Protein AF-A0A432I232-F1 (afdb_monomer)

Radius of gyration: 48.34 Å; Cα contacts (8 Å, |Δi|>4): 32; chains: 1; bounding box: 71×70×145 Å

Structure (mmCIF, N/CA/C/O backbone):
data_AF-A0A432I232-F1
#
_entry.id   AF-A0A432I232-F1
#
loop_
_atom_site.group_PDB
_atom_site.id
_atom_site.type_symbol
_atom_site.label_atom_id
_atom_site.label_alt_id
_atom_site.label_comp_id
_atom_site.label_asym_id
_atom_site.label_entity_id
_atom_site.label_seq_id
_atom_site.pdbx_PDB_ins_code
_atom_site.Cartn_x
_atom_site.Cartn_y
_atom_site.Cartn_z
_atom_site.occupancy
_atom_site.B_iso_or_equiv
_atom_site.auth_seq_id
_atom_site.auth_comp_id
_atom_site.auth_asym_id
_atom_site.auth_atom_id
_atom_site.pdbx_PDB_model_num
ATOM 1 N N . ASP A 1 1 ? -13.537 -4.652 81.606 1.00 48.97 1 ASP A N 1
ATOM 2 C CA . ASP A 1 1 ? -13.710 -5.537 80.442 1.00 48.97 1 ASP A CA 1
ATOM 3 C C . ASP A 1 1 ? -15.154 -5.970 80.334 1.00 48.97 1 ASP A C 1
ATOM 5 O O . ASP A 1 1 ? -15.723 -6.466 81.297 1.00 48.97 1 ASP A O 1
ATOM 9 N N . ASP A 1 2 ? -15.776 -5.620 79.215 1.00 57.69 2 ASP A N 1
ATOM 10 C CA . ASP A 1 2 ? -17.216 -5.730 78.993 1.00 57.69 2 ASP A CA 1
ATOM 11 C C . ASP A 1 2 ? -17.601 -7.178 78.644 1.00 57.69 2 ASP A C 1
ATOM 13 O O . ASP A 1 2 ? -17.216 -7.698 77.595 1.00 57.69 2 ASP A O 1
ATOM 17 N N . LEU A 1 3 ? -18.354 -7.834 79.532 1.00 56.47 3 LEU A N 1
ATOM 18 C CA . LEU A 1 3 ? -18.829 -9.218 79.386 1.00 56.47 3 LEU A CA 1
ATOM 19 C C . LEU A 1 3 ? -19.751 -9.402 78.164 1.00 56.47 3 LEU A C 1
ATOM 21 O O . LEU A 1 3 ? -19.853 -10.505 77.636 1.00 56.47 3 LEU A O 1
ATOM 25 N N . LEU A 1 4 ? -20.377 -8.327 77.666 1.00 58.94 4 LEU A N 1
ATOM 26 C CA . LEU A 1 4 ? -21.189 -8.331 76.436 1.00 58.94 4 LEU A CA 1
ATOM 27 C C . LEU A 1 4 ? -20.346 -8.393 75.157 1.00 58.94 4 LEU A C 1
ATOM 29 O O . LEU A 1 4 ? -20.870 -8.660 74.076 1.00 58.94 4 LEU A O 1
ATOM 33 N N . LYS A 1 5 ? -19.038 -8.163 75.284 1.00 61.94 5 LYS A N 1
ATOM 34 C CA . LYS A 1 5 ? -18.050 -8.280 74.211 1.00 61.94 5 LYS A CA 1
ATOM 35 C C . LYS A 1 5 ? -17.377 -9.654 74.190 1.00 61.94 5 LYS A C 1
ATOM 37 O O . LYS A 1 5 ? -16.526 -9.891 73.335 1.00 61.94 5 LYS A O 1
ATOM 42 N N . MET A 1 6 ? -17.733 -10.544 75.125 1.00 66.50 6 MET A N 1
ATOM 43 C CA . MET A 1 6 ? -17.239 -11.915 75.125 1.00 66.50 6 MET A CA 1
ATOM 44 C C . MET A 1 6 ? -17.835 -12.709 73.956 1.00 66.50 6 MET A C 1
ATOM 46 O O . MET A 1 6 ? -19.006 -12.516 73.615 1.00 66.50 6 MET A O 1
ATOM 50 N N . PRO A 1 7 ? -17.043 -13.603 73.344 1.00 68.44 7 PRO A N 1
ATOM 51 C CA . PRO A 1 7 ? -17.493 -14.446 72.248 1.00 68.44 7 PRO A CA 1
ATOM 52 C C . PRO A 1 7 ? -18.693 -15.294 72.679 1.00 68.44 7 PRO A C 1
ATOM 54 O O . PRO A 1 7 ? -18.574 -16.209 73.491 1.00 68.44 7 PRO A O 1
ATOM 57 N N . ASN A 1 8 ? -19.865 -14.966 72.138 1.00 78.44 8 ASN A N 1
ATOM 58 C CA . ASN A 1 8 ? -21.061 -15.790 72.236 1.00 78.44 8 ASN A CA 1
ATOM 59 C C . ASN A 1 8 ? -21.272 -16.498 70.891 1.00 78.44 8 ASN A C 1
ATOM 61 O O . ASN A 1 8 ? -21.277 -15.860 69.835 1.00 78.44 8 ASN A O 1
ATOM 65 N N . LEU A 1 9 ? -21.522 -17.808 70.929 1.00 84.38 9 LEU A N 1
ATOM 66 C CA . LEU A 1 9 ? -21.735 -18.641 69.739 1.00 84.38 9 LEU A CA 1
ATOM 67 C C . LEU A 1 9 ? -22.709 -18.031 68.698 1.00 84.38 9 LEU A C 1
ATOM 69 O O . LEU A 1 9 ? -22.367 -17.989 67.516 1.00 84.38 9 LEU A O 1
ATOM 73 N N . PRO A 1 10 ? -23.895 -17.493 69.066 1.00 87.69 10 PRO A N 1
ATOM 74 C CA . PRO A 1 10 ? -24.806 -16.905 68.078 1.00 87.69 10 PRO A CA 1
ATOM 75 C C . PRO A 1 10 ? -24.291 -15.598 67.457 1.00 87.69 10 PRO A C 1
ATOM 77 O O . PRO A 1 10 ? -24.615 -15.300 66.307 1.00 87.69 10 PRO A O 1
ATOM 80 N N . THR A 1 11 ? -23.509 -14.800 68.191 1.00 85.62 11 THR A N 1
ATOM 81 C CA . THR A 1 11 ? -22.883 -13.587 67.640 1.00 85.62 11 THR A CA 1
ATOM 82 C C . THR A 1 11 ? -21.744 -13.928 66.692 1.00 85.62 11 THR A C 1
ATOM 84 O O . THR A 1 11 ? -21.645 -13.309 65.635 1.00 85.62 11 THR A O 1
ATOM 87 N N . GLU A 1 12 ? -20.952 -14.952 67.008 1.00 88.69 12 GLU A N 1
ATOM 88 C CA . GLU A 1 12 ? -19.881 -15.430 66.134 1.00 88.69 12 GLU A CA 1
ATOM 89 C C . GLU A 1 12 ? -20.438 -15.999 64.828 1.00 88.69 12 GLU A C 1
ATOM 91 O O . GLU A 1 12 ? -19.974 -15.620 63.759 1.00 88.69 12 GLU A O 1
ATOM 96 N N . ILE A 1 13 ? -21.495 -16.821 64.876 1.00 90.00 13 ILE A N 1
ATOM 97 C CA . ILE A 1 13 ? -22.145 -17.356 63.664 1.00 90.00 13 ILE A CA 1
ATOM 98 C C . ILE A 1 13 ? -22.603 -16.222 62.734 1.00 90.00 13 ILE A C 1
ATOM 100 O O . ILE A 1 13 ? -22.376 -16.284 61.525 1.00 90.00 13 ILE A O 1
ATOM 104 N N . LYS A 1 14 ? -23.199 -15.156 63.285 1.00 91.31 14 LYS A N 1
ATOM 105 C CA . LYS A 1 14 ? -23.600 -13.975 62.503 1.00 91.31 14 LYS A CA 1
ATOM 106 C C . LYS A 1 14 ? -22.393 -13.261 61.895 1.00 91.31 14 LYS A C 1
ATOM 108 O O . LYS A 1 14 ? -22.409 -12.954 60.705 1.00 91.31 14 LYS A O 1
ATOM 113 N N . GLN A 1 15 ? -21.341 -13.036 62.678 1.00 90.62 15 GLN A N 1
ATOM 114 C CA . GLN A 1 15 ? -20.112 -12.398 62.197 1.00 90.62 15 GLN A CA 1
ATOM 115 C C . GLN A 1 15 ? -19.428 -13.222 61.099 1.00 90.62 15 GLN A C 1
ATOM 117 O O . GLN A 1 15 ? -19.016 -12.655 60.091 1.00 90.62 15 GLN A O 1
ATOM 122 N N . PHE A 1 16 ? -19.370 -14.549 61.241 1.00 92.62 16 PHE A N 1
ATOM 123 C CA . PHE A 1 16 ? -18.827 -15.439 60.218 1.00 92.62 16 PHE A CA 1
ATOM 124 C C . PHE A 1 16 ? -19.686 -15.454 58.955 1.00 92.62 16 PHE A C 1
ATOM 126 O O . PHE A 1 16 ? -19.135 -15.380 57.862 1.00 92.62 16 PHE A O 1
ATOM 133 N N . SER A 1 17 ? -21.019 -15.475 59.077 1.00 94.19 17 SER A N 1
ATOM 134 C CA . SER A 1 17 ? -21.904 -15.392 57.907 1.00 94.19 17 SER A CA 1
ATOM 135 C C . SER A 1 17 ? -21.680 -14.102 57.112 1.00 94.19 17 SER A C 1
ATOM 137 O O . SER A 1 17 ? -21.498 -14.154 55.898 1.00 94.19 17 SER A O 1
ATOM 139 N N . PHE A 1 18 ? -21.567 -12.968 57.811 1.00 94.94 18 PHE A N 1
ATOM 140 C CA . PHE A 1 18 ? -21.270 -11.677 57.202 1.00 94.94 18 PHE A CA 1
ATOM 141 C C . PHE A 1 18 ? -19.871 -11.642 56.578 1.00 94.94 18 PHE A C 1
ATOM 143 O O . PHE A 1 18 ? -19.690 -11.114 55.487 1.00 94.94 18 PHE A O 1
ATOM 150 N N . LEU A 1 19 ? -18.870 -12.237 57.232 1.00 96.44 19 LEU A N 1
ATOM 151 C CA . LEU A 1 19 ? -17.512 -12.312 56.699 1.00 96.44 19 LEU A CA 1
ATOM 152 C C . LEU A 1 19 ? -17.459 -13.135 55.406 1.00 96.44 19 LEU A C 1
ATOM 154 O O . LEU A 1 19 ? -16.815 -12.710 54.449 1.00 96.44 19 LEU A O 1
ATOM 158 N N . PHE A 1 20 ? -18.142 -14.282 55.352 1.00 96.38 20 PHE A N 1
ATOM 159 C CA . PHE A 1 20 ? -18.208 -15.094 54.136 1.00 96.38 20 PHE A CA 1
ATOM 160 C C . PHE A 1 20 ? -18.946 -14.374 53.009 1.00 96.38 20 PHE A C 1
ATOM 162 O O . PHE A 1 20 ? -18.492 -14.418 51.868 1.00 96.38 20 PHE A O 1
ATOM 169 N N . GLU A 1 21 ? -20.024 -13.655 53.316 1.00 96.44 21 GLU A N 1
ATOM 170 C CA . GLU A 1 21 ? -20.692 -12.782 52.348 1.00 96.44 21 GLU A CA 1
ATOM 171 C C . GLU A 1 21 ? -19.731 -11.713 51.812 1.00 96.44 21 GLU A C 1
ATOM 173 O O . GLU A 1 21 ? -19.591 -11.554 50.599 1.00 96.44 21 GLU A O 1
ATOM 178 N N . LEU A 1 22 ? -18.983 -11.049 52.697 1.00 97.00 22 LEU A N 1
ATOM 179 C CA . LEU A 1 22 ? -18.000 -10.040 52.312 1.00 97.00 22 LEU A CA 1
ATOM 180 C C . LEU A 1 22 ? -16.901 -10.619 51.411 1.00 97.00 22 LEU A C 1
ATOM 182 O O . LEU A 1 22 ? -16.484 -9.975 50.449 1.00 97.00 22 LEU A O 1
ATOM 186 N N . GLN A 1 23 ? -16.442 -11.839 51.703 1.00 96.62 23 GLN A N 1
ATOM 187 C CA . GLN A 1 23 ? -15.469 -12.545 50.871 1.00 96.62 23 GLN A CA 1
ATOM 188 C C . GLN A 1 23 ? -16.026 -12.820 49.470 1.00 96.62 23 GLN A C 1
ATOM 190 O O . GLN A 1 23 ? -15.324 -12.568 48.491 1.00 96.62 23 GLN A O 1
ATOM 195 N N . GLN A 1 24 ? -17.280 -13.272 49.357 1.00 95.94 24 GLN A N 1
ATOM 196 C CA . GLN A 1 24 ? -17.937 -13.486 48.060 1.00 95.94 24 GLN A CA 1
ATOM 197 C C . GLN A 1 24 ? -18.146 -12.171 47.295 1.00 95.94 24 GLN A C 1
ATOM 199 O O . GLN A 1 24 ? -17.889 -12.091 46.095 1.00 95.94 24 GLN A O 1
ATOM 204 N N . MET A 1 25 ? -18.547 -11.098 47.979 1.00 97.00 25 MET A N 1
ATOM 205 C CA . MET A 1 25 ? -18.669 -9.783 47.346 1.00 97.00 25 MET A CA 1
ATOM 206 C C . MET A 1 25 ? -17.318 -9.260 46.857 1.00 97.00 25 MET A C 1
ATOM 208 O O . MET A 1 25 ? -17.230 -8.680 45.777 1.00 97.00 25 MET A O 1
ATOM 212 N N . HIS A 1 26 ? -16.251 -9.474 47.627 1.00 97.25 26 HIS A N 1
ATOM 213 C CA . HIS A 1 26 ? -14.907 -9.052 47.256 1.00 97.25 26 HIS A CA 1
ATOM 214 C C . HIS A 1 26 ? -14.393 -9.794 46.014 1.00 97.25 26 HIS A C 1
ATOM 216 O O . HIS A 1 26 ? -13.824 -9.167 45.120 1.00 97.25 26 HIS A O 1
ATOM 222 N N . THR A 1 27 ? -14.619 -11.109 45.908 1.00 96.94 27 THR A N 1
ATOM 223 C CA . THR A 1 27 ? -14.242 -11.863 44.700 1.00 96.94 27 THR A CA 1
ATOM 224 C C . THR A 1 27 ? -15.025 -11.384 43.481 1.00 96.94 27 THR A C 1
ATOM 226 O O . THR A 1 27 ? -14.427 -11.158 42.428 1.00 96.94 27 THR A O 1
ATOM 229 N N . GLN A 1 28 ? -16.331 -11.144 43.623 1.00 96.69 28 GLN A N 1
ATOM 230 C CA . GLN A 1 28 ? -17.163 -10.625 42.538 1.00 96.69 28 GLN A CA 1
ATOM 231 C C . GLN A 1 28 ? -16.764 -9.202 42.122 1.00 96.69 28 GLN A C 1
ATOM 233 O O . GLN A 1 28 ? -16.708 -8.907 40.928 1.00 96.69 28 GLN A O 1
ATOM 238 N N . LYS A 1 29 ? -16.428 -8.336 43.085 1.00 97.69 29 LYS A N 1
ATOM 239 C CA . LYS A 1 29 ? -15.900 -6.996 42.815 1.00 97.69 29 LYS A CA 1
ATOM 240 C C . LYS A 1 29 ? -14.621 -7.069 41.985 1.00 97.69 29 LYS A C 1
ATOM 242 O O . LYS A 1 29 ? -14.541 -6.398 40.968 1.00 97.69 29 LYS A O 1
ATOM 247 N N . ASN A 1 30 ? -13.663 -7.917 42.356 1.00 97.25 30 ASN A N 1
ATOM 248 C CA . ASN A 1 30 ? -12.407 -8.041 41.611 1.00 97.25 30 ASN A CA 1
ATOM 249 C C . ASN A 1 30 ? -12.627 -8.483 40.157 1.00 97.25 30 ASN A C 1
ATOM 251 O O . ASN A 1 30 ? -11.953 -7.990 39.256 1.00 97.25 30 ASN A O 1
ATOM 255 N N . LEU A 1 31 ? -13.582 -9.388 39.917 1.00 96.88 31 LEU A N 1
ATOM 256 C CA . LEU A 1 31 ? -13.966 -9.786 38.558 1.00 96.88 31 LEU A CA 1
ATOM 257 C C . LEU A 1 31 ? -14.598 -8.622 37.783 1.00 96.88 31 LEU A C 1
ATOM 259 O O . LEU A 1 31 ? -14.276 -8.418 36.613 1.00 96.88 31 LEU A O 1
ATOM 263 N N . SER A 1 32 ? -15.467 -7.848 38.437 1.00 97.56 32 SER A N 1
ATOM 264 C CA . SER A 1 32 ? -16.079 -6.652 37.852 1.00 97.56 32 SER A CA 1
ATOM 265 C C . SER A 1 32 ? -15.037 -5.584 37.516 1.00 97.56 32 SER A C 1
ATOM 267 O O . SER A 1 32 ? -15.068 -5.026 36.422 1.00 97.56 32 SER A O 1
ATOM 269 N N . ASP A 1 33 ? -14.103 -5.322 38.429 1.00 97.44 33 ASP A N 1
ATOM 270 C CA . ASP A 1 33 ? -13.037 -4.337 38.253 1.00 97.44 33 ASP A CA 1
ATOM 271 C C . ASP A 1 33 ? -12.113 -4.751 37.094 1.00 97.44 33 ASP A C 1
ATOM 273 O O . ASP A 1 33 ? -11.818 -3.936 36.222 1.00 97.44 33 ASP A O 1
ATOM 277 N N . ALA A 1 34 ? -11.750 -6.036 36.997 1.00 97.69 34 ALA A N 1
ATOM 278 C CA . ALA A 1 34 ? -10.958 -6.556 35.880 1.00 97.69 34 ALA A CA 1
ATOM 279 C C . ALA A 1 34 ? -11.670 -6.386 34.524 1.00 97.69 34 ALA A C 1
ATOM 281 O O . ALA A 1 34 ? -11.063 -5.919 33.557 1.00 97.69 34 ALA A O 1
ATOM 282 N N . ALA A 1 35 ? -12.964 -6.713 34.453 1.00 97.44 35 ALA A N 1
ATOM 283 C CA . ALA A 1 35 ? -13.760 -6.521 33.240 1.00 97.44 35 ALA A CA 1
ATOM 284 C C . ALA A 1 35 ? -13.910 -5.032 32.879 1.00 97.44 35 ALA A C 1
ATOM 286 O O . ALA A 1 35 ? -13.846 -4.659 31.704 1.00 97.44 35 ALA A O 1
ATOM 287 N N . HIS A 1 36 ? -14.070 -4.161 33.878 1.00 98.00 36 HIS A N 1
ATOM 288 C CA . HIS A 1 36 ? -14.138 -2.719 33.671 1.00 98.00 36 HIS A CA 1
ATOM 289 C C . HIS A 1 36 ? -12.810 -2.152 33.153 1.00 98.00 36 HIS A C 1
ATOM 291 O O . HIS A 1 36 ? -12.805 -1.363 32.208 1.00 98.00 36 HIS A O 1
ATOM 297 N N . ASP A 1 37 ? -11.678 -2.598 33.695 1.00 97.88 37 ASP A N 1
ATOM 298 C CA . ASP A 1 37 ? -10.352 -2.208 33.218 1.00 97.88 37 ASP A CA 1
ATOM 299 C C . ASP A 1 37 ? -10.125 -2.617 31.757 1.00 97.88 37 ASP A C 1
ATOM 301 O O . ASP A 1 37 ? -9.555 -1.854 30.968 1.00 97.88 37 ASP A O 1
ATOM 305 N N . GLU A 1 38 ? -10.573 -3.812 31.366 1.00 97.88 38 GLU A N 1
ATOM 306 C CA . GLU A 1 38 ? -10.546 -4.255 29.969 1.00 97.88 38 GLU A CA 1
ATOM 307 C C . GLU A 1 38 ? -11.427 -3.383 29.074 1.00 97.88 38 GLU A C 1
ATOM 309 O O . GLU A 1 38 ? -10.971 -2.933 28.016 1.00 97.88 38 GLU A O 1
ATOM 314 N N . TYR A 1 39 ? -12.645 -3.071 29.517 1.00 98.06 39 TYR A N 1
ATOM 315 C CA . TYR A 1 39 ? -13.542 -2.160 28.814 1.00 98.06 39 TYR A CA 1
ATOM 316 C C . TYR A 1 39 ? -12.902 -0.780 28.611 1.00 98.06 39 TYR A C 1
ATOM 318 O O . TYR A 1 39 ? -12.837 -0.288 27.484 1.00 98.06 39 TYR A O 1
ATOM 326 N N . VAL A 1 40 ? -12.336 -0.176 29.660 1.00 98.19 40 VAL A N 1
ATOM 327 C CA . VAL A 1 40 ? -11.662 1.130 29.574 1.00 98.19 40 VAL A CA 1
ATOM 328 C C . VAL A 1 40 ? -10.477 1.077 28.606 1.00 98.19 40 VAL A C 1
ATOM 330 O O . VAL A 1 40 ? -10.279 2.003 27.815 1.00 98.19 40 VAL A O 1
ATOM 333 N N . LYS A 1 41 ? -9.691 -0.008 28.613 1.00 98.12 41 LYS A N 1
ATOM 334 C CA . LYS A 1 41 ? -8.596 -0.202 27.648 1.00 98.12 41 LYS A CA 1
ATOM 335 C C . LYS A 1 41 ? -9.114 -0.265 26.212 1.00 98.12 41 LYS A C 1
ATOM 337 O O . LYS A 1 41 ? -8.505 0.348 25.337 1.00 98.12 41 LYS A O 1
ATOM 342 N N . LEU A 1 42 ? -10.207 -0.985 25.961 1.00 98.31 42 LEU A N 1
ATOM 343 C CA . LEU A 1 42 ? -10.824 -1.068 24.635 1.00 98.31 42 LEU A CA 1
ATOM 344 C C . LEU A 1 42 ? -11.376 0.285 24.183 1.00 98.31 42 LEU A C 1
ATOM 346 O O . LEU A 1 42 ? -11.077 0.702 23.069 1.00 98.31 42 LEU A O 1
ATOM 350 N N . MET A 1 43 ? -12.070 1.014 25.057 1.00 98.12 43 MET A N 1
ATOM 351 C CA . MET A 1 43 ? -12.577 2.356 24.754 1.00 98.12 43 MET A CA 1
ATOM 352 C C . MET A 1 43 ? -11.450 3.329 24.399 1.00 98.12 43 MET A C 1
ATOM 354 O O . MET A 1 43 ? -11.544 4.064 23.421 1.00 98.12 43 MET A O 1
ATOM 358 N N . ARG A 1 44 ? -10.329 3.293 25.131 1.00 98.00 44 ARG A N 1
ATOM 359 C CA . ARG A 1 44 ? -9.146 4.105 24.796 1.00 98.00 44 ARG A CA 1
ATOM 360 C C . ARG A 1 44 ? -8.541 3.728 23.445 1.00 98.00 44 ARG A C 1
ATOM 362 O O . ARG A 1 44 ? -8.048 4.606 22.747 1.00 98.00 44 ARG A O 1
ATOM 369 N N . LYS A 1 45 ? -8.544 2.441 23.077 1.00 98.12 45 LYS A N 1
ATOM 370 C CA . LYS A 1 45 ? -8.103 2.004 21.742 1.00 98.12 45 LYS A CA 1
ATOM 371 C C . LYS A 1 45 ? -9.049 2.519 20.661 1.00 98.12 45 LYS A C 1
ATOM 373 O O . LYS A 1 45 ? -8.566 3.051 19.674 1.00 98.12 45 LYS A O 1
ATOM 378 N N . GLN A 1 46 ? -10.361 2.413 20.874 1.00 97.94 46 GLN A N 1
ATOM 379 C CA . GLN A 1 46 ? -11.365 2.932 19.945 1.00 97.94 46 GLN A CA 1
ATOM 380 C C . GLN A 1 46 ? -11.211 4.440 19.733 1.00 97.94 46 GLN A C 1
ATOM 382 O O . GLN A 1 46 ? -11.182 4.881 18.590 1.00 97.94 46 GLN A O 1
ATOM 387 N N . GLN A 1 47 ? -11.021 5.214 20.806 1.00 98.00 47 GLN A N 1
ATOM 388 C CA . GLN A 1 47 ? -10.790 6.653 20.688 1.00 98.00 47 GLN A CA 1
ATOM 389 C C . GLN A 1 47 ? -9.558 6.953 19.830 1.00 98.00 47 GLN A C 1
ATOM 391 O O . GLN A 1 47 ? -9.662 7.696 18.865 1.00 98.00 47 GLN A O 1
ATOM 396 N N . LYS A 1 48 ? -8.424 6.294 20.102 1.00 97.81 48 LYS A N 1
ATOM 397 C CA . LYS A 1 48 ? -7.208 6.465 19.292 1.00 97.81 48 LYS A CA 1
ATOM 398 C C . LYS A 1 48 ? -7.430 6.125 17.822 1.00 97.81 48 LYS A C 1
ATOM 400 O O . LYS A 1 48 ? -6.975 6.860 16.961 1.00 97.81 48 LYS A O 1
ATOM 405 N N . THR A 1 49 ? -8.151 5.041 17.529 1.00 97.31 49 THR A N 1
ATOM 406 C CA . THR A 1 49 ? -8.456 4.683 16.136 1.00 97.31 49 THR A CA 1
ATOM 407 C C . THR A 1 49 ? -9.373 5.698 15.456 1.00 97.31 49 THR A C 1
ATOM 409 O O . THR A 1 49 ? -9.272 5.879 14.250 1.00 97.31 49 THR A O 1
ATOM 412 N N . ILE A 1 50 ? -10.262 6.363 16.200 1.00 97.56 50 ILE A N 1
ATOM 413 C CA . ILE A 1 50 ? -11.099 7.444 15.663 1.00 97.56 50 ILE A CA 1
ATOM 414 C C . ILE A 1 50 ? -10.233 8.670 15.375 1.00 97.56 50 ILE A C 1
ATOM 416 O O . ILE A 1 50 ? -10.300 9.190 14.267 1.00 97.56 50 ILE A O 1
ATOM 420 N N . ASP A 1 51 ? -9.371 9.061 16.315 1.00 97.56 51 ASP A N 1
ATOM 421 C CA . ASP A 1 51 ? -8.452 10.189 16.138 1.00 97.56 51 ASP A CA 1
ATOM 422 C C . ASP A 1 51 ? -7.522 9.960 14.924 1.00 97.56 51 ASP A C 1
ATOM 424 O O . ASP A 1 51 ? -7.310 10.860 14.115 1.00 97.56 51 ASP A O 1
ATOM 428 N N . GLU A 1 52 ? -7.016 8.732 14.741 1.00 97.62 52 GLU A N 1
ATOM 429 C CA . GLU A 1 52 ? -6.237 8.328 13.560 1.00 97.62 52 GLU A CA 1
ATOM 430 C C . GLU A 1 52 ? -7.059 8.408 12.261 1.00 97.62 52 GLU A C 1
ATOM 432 O O . GLU A 1 52 ? -6.556 8.864 11.235 1.00 97.62 52 GLU A O 1
ATOM 437 N N . LEU A 1 53 ? -8.327 7.982 12.281 1.00 96.44 53 LEU A N 1
ATOM 438 C CA . LEU A 1 53 ? -9.210 8.081 11.116 1.00 96.44 53 LEU A CA 1
ATOM 439 C C . LEU A 1 53 ? -9.520 9.530 10.746 1.00 96.44 53 LEU A C 1
ATOM 441 O O . LEU A 1 53 ? -9.633 9.828 9.558 1.00 96.44 53 LEU A O 1
ATOM 445 N N . ASP A 1 54 ? -9.681 10.407 11.730 1.00 96.00 54 ASP A N 1
ATOM 446 C CA . ASP A 1 54 ? -9.932 11.825 11.492 1.00 96.00 54 ASP A CA 1
ATOM 447 C C . ASP A 1 54 ? -8.678 12.513 10.936 1.00 96.00 54 ASP A C 1
ATOM 449 O O . ASP A 1 54 ? -8.779 13.193 9.918 1.00 96.00 54 ASP A O 1
ATOM 453 N N . ALA A 1 55 ? -7.486 12.202 11.457 1.00 96.12 55 ALA A N 1
ATOM 454 C CA . ALA A 1 55 ? -6.228 12.663 10.863 1.00 96.12 55 ALA A CA 1
ATOM 455 C C . ALA A 1 55 ? -6.079 12.229 9.389 1.00 96.12 55 ALA A C 1
ATOM 457 O O . ALA A 1 55 ? -5.721 13.037 8.534 1.00 96.12 55 ALA A O 1
ATOM 458 N N . LEU A 1 56 ? -6.422 10.978 9.054 1.00 95.31 56 LEU A N 1
ATOM 459 C CA . LEU A 1 56 ? -6.390 10.494 7.666 1.00 95.31 56 LEU A CA 1
ATOM 460 C C . LEU A 1 56 ? -7.423 11.182 6.758 1.00 95.31 56 LEU A C 1
ATOM 462 O O . LEU A 1 56 ? -7.197 11.303 5.550 1.00 95.31 56 LEU A O 1
ATOM 466 N N . LYS A 1 57 ? -8.575 11.605 7.297 1.00 93.50 57 LYS A N 1
ATOM 467 C CA . LYS A 1 57 ? -9.547 12.404 6.536 1.00 93.50 57 LYS A CA 1
ATOM 468 C C . LYS A 1 57 ? -8.988 13.792 6.253 1.00 93.50 57 LYS A C 1
ATOM 470 O O . LYS A 1 57 ? -9.048 14.207 5.100 1.00 93.50 57 LYS A O 1
ATOM 475 N N . ASP A 1 58 ? -8.402 14.445 7.253 1.00 93.12 58 ASP A N 1
ATOM 476 C CA . ASP A 1 58 ? -7.795 15.769 7.105 1.00 93.12 58 ASP A CA 1
ATOM 477 C C . ASP A 1 58 ? -6.653 15.740 6.078 1.00 93.12 58 ASP A C 1
ATOM 479 O O . ASP A 1 58 ? -6.601 16.582 5.183 1.00 93.12 58 ASP A O 1
ATOM 483 N N . GLU A 1 59 ? -5.778 14.727 6.131 1.00 93.12 59 GLU A N 1
ATOM 484 C CA . GLU A 1 59 ? -4.727 14.513 5.124 1.00 93.12 59 GLU A CA 1
ATOM 485 C C . GLU A 1 59 ? -5.314 14.322 3.719 1.00 93.12 59 GLU A C 1
ATOM 487 O O . GLU A 1 59 ? -4.831 14.899 2.744 1.00 93.12 59 GLU A O 1
ATOM 492 N N . ARG A 1 60 ? -6.386 13.533 3.589 1.00 87.88 60 ARG A N 1
ATOM 493 C CA . ARG A 1 60 ? -7.058 13.327 2.301 1.00 87.88 60 ARG A CA 1
ATOM 494 C C . ARG A 1 60 ? -7.677 14.618 1.769 1.00 87.88 60 ARG A C 1
ATOM 496 O O . ARG A 1 60 ? -7.636 14.844 0.560 1.00 87.88 60 ARG A O 1
ATOM 503 N N . GLU A 1 61 ? -8.272 15.431 2.634 1.00 88.00 61 GLU A N 1
ATOM 504 C CA . GLU A 1 61 ? -8.837 16.729 2.264 1.00 88.00 61 GLU A CA 1
ATOM 505 C C . GLU A 1 61 ? -7.745 17.713 1.837 1.00 88.00 61 GLU A C 1
ATOM 507 O O . GLU A 1 61 ? -7.921 18.380 0.818 1.00 88.00 61 GLU A O 1
ATOM 512 N N . GLN A 1 62 ? -6.596 17.728 2.520 1.00 89.81 62 GLN A N 1
ATOM 513 C CA . GLN A 1 62 ? -5.420 18.509 2.117 1.00 89.81 62 GLN A CA 1
ATOM 514 C C . GLN A 1 62 ? -4.896 18.079 0.741 1.00 89.81 62 GLN A C 1
ATOM 516 O O . GLN A 1 62 ? -4.741 18.913 -0.149 1.00 89.81 62 GLN A O 1
ATOM 521 N N . ILE A 1 63 ? -4.714 16.773 0.513 1.00 85.69 63 ILE A N 1
ATOM 522 C CA . ILE A 1 63 ? -4.292 16.245 -0.796 1.00 85.69 63 ILE A CA 1
ATOM 523 C C . ILE A 1 63 ? -5.311 16.619 -1.879 1.00 85.69 63 ILE A C 1
ATOM 525 O O . ILE A 1 63 ? -4.939 16.999 -2.991 1.00 85.69 63 ILE A O 1
ATOM 529 N N . ALA A 1 64 ? -6.608 16.532 -1.577 1.00 82.62 64 ALA A N 1
ATOM 530 C CA . ALA A 1 64 ? -7.649 16.951 -2.506 1.00 82.62 64 ALA A CA 1
ATOM 531 C C . ALA A 1 64 ? -7.558 18.457 -2.806 1.00 82.62 64 ALA A C 1
ATOM 533 O O . ALA A 1 64 ? -7.610 18.841 -3.972 1.00 82.62 64 ALA A O 1
ATOM 534 N N . SER A 1 65 ? -7.366 19.315 -1.799 1.00 83.69 65 SER A N 1
ATOM 535 C CA . SER A 1 65 ? -7.206 20.753 -2.030 1.00 83.69 65 SER A CA 1
ATOM 536 C C . SER A 1 65 ? -5.957 21.074 -2.846 1.00 83.69 65 SER A C 1
ATOM 538 O O . SER A 1 65 ? -6.058 21.838 -3.806 1.00 83.69 65 SER A O 1
ATOM 540 N N . ASP A 1 66 ? -4.824 20.442 -2.542 1.00 85.50 66 ASP A N 1
ATOM 541 C CA . ASP A 1 66 ? -3.556 20.658 -3.242 1.00 85.50 66 ASP A CA 1
ATOM 542 C C . ASP A 1 66 ? -3.669 20.233 -4.709 1.00 85.50 66 ASP A C 1
ATOM 544 O O . ASP A 1 66 ? -3.382 21.019 -5.609 1.00 85.50 66 ASP A O 1
ATOM 548 N N . THR A 1 67 ? -4.212 19.042 -4.970 1.00 80.56 67 THR A N 1
ATOM 549 C CA . THR A 1 67 ? -4.438 18.558 -6.344 1.00 80.56 67 THR A CA 1
ATOM 550 C C . THR A 1 67 ? -5.424 19.431 -7.124 1.00 80.56 67 THR A C 1
ATOM 552 O O . THR A 1 67 ? -5.209 19.682 -8.310 1.00 80.56 67 THR A O 1
ATOM 555 N N . THR A 1 68 ? -6.481 19.957 -6.489 1.00 78.25 68 THR A N 1
ATOM 556 C CA . THR A 1 68 ? -7.379 20.921 -7.157 1.00 78.25 68 THR A CA 1
ATOM 557 C C . THR A 1 68 ? -6.746 22.293 -7.390 1.00 78.25 68 THR A C 1
ATOM 559 O O . THR A 1 68 ? -7.158 22.993 -8.315 1.00 78.25 68 THR A O 1
ATOM 562 N N . SER A 1 69 ? -5.774 22.688 -6.562 1.00 80.62 69 SER A N 1
ATOM 563 C CA . SER A 1 69 ? -5.006 23.925 -6.723 1.00 80.62 69 SER A CA 1
ATOM 564 C C . SER A 1 69 ? -4.033 23.818 -7.898 1.00 80.62 69 SER A C 1
ATOM 566 O O . SER A 1 69 ? -3.953 24.735 -8.715 1.00 80.62 69 SER A O 1
ATOM 568 N N . GLU A 1 70 ? -3.340 22.681 -8.018 1.00 82.94 70 GLU A N 1
ATOM 569 C CA . GLU A 1 70 ? -2.421 22.396 -9.125 1.00 82.94 70 GLU A CA 1
ATOM 570 C C . GLU A 1 70 ? -3.151 22.306 -10.470 1.00 82.94 70 GLU A C 1
ATOM 572 O O . GLU A 1 70 ? -2.709 22.904 -11.451 1.00 82.94 70 GLU A O 1
ATOM 577 N N . ASP A 1 71 ? -4.296 21.618 -10.507 1.00 77.50 71 ASP A N 1
ATOM 578 C CA . ASP A 1 71 ? -5.09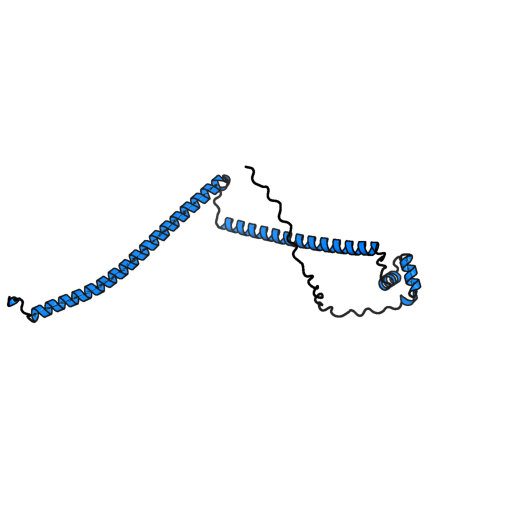0 21.432 -11.718 1.00 77.50 71 ASP A CA 1
ATOM 579 C C . ASP A 1 71 ? -6.584 21.710 -11.449 1.00 77.50 71 ASP A C 1
ATOM 581 O O . ASP A 1 71 ? -7.345 20.812 -11.065 1.00 77.50 71 ASP A O 1
ATOM 585 N N . PRO A 1 72 ? -7.087 22.930 -11.738 1.00 76.94 72 PRO A N 1
ATOM 586 C CA . PRO A 1 72 ? -8.469 23.314 -11.427 1.00 76.94 72 PRO A CA 1
ATOM 587 C C . PRO A 1 72 ? -9.522 22.520 -12.216 1.00 76.94 72 PRO A C 1
ATOM 589 O O . PRO A 1 72 ? -10.698 22.518 -11.859 1.00 76.94 72 PRO A O 1
ATOM 592 N N . ARG A 1 73 ? -9.113 21.808 -13.275 1.00 74.88 73 ARG A N 1
ATOM 593 C CA . ARG A 1 73 ? -9.967 20.894 -14.053 1.00 74.88 73 ARG A CA 1
ATOM 594 C C . ARG A 1 73 ? -10.332 19.613 -13.300 1.00 74.88 73 ARG A C 1
ATOM 596 O O . ARG A 1 73 ? -11.325 18.982 -13.650 1.00 74.88 73 ARG A O 1
ATOM 603 N N . LEU A 1 74 ? -9.553 19.227 -12.289 1.00 70.50 74 LEU A N 1
ATOM 604 C CA . LEU A 1 74 ? -9.793 18.015 -11.500 1.00 70.50 74 LEU A CA 1
ATOM 605 C C . LEU A 1 74 ? -10.892 18.204 -10.447 1.00 70.50 74 LEU A C 1
ATOM 607 O O . LEU A 1 74 ? -11.451 17.216 -9.978 1.00 70.50 74 LEU A O 1
ATOM 611 N N . LYS A 1 75 ? -11.253 19.451 -10.113 1.00 70.81 75 LYS A N 1
ATOM 612 C CA . LYS A 1 75 ? -12.253 19.775 -9.082 1.00 70.81 75 LYS A CA 1
ATOM 613 C C . LYS A 1 75 ? -13.639 19.186 -9.366 1.00 70.81 75 LYS A C 1
ATOM 615 O O . LYS A 1 75 ? -14.325 18.762 -8.440 1.00 70.81 75 LYS A O 1
ATOM 620 N N . ASP A 1 76 ? -14.013 19.106 -10.641 1.00 68.12 76 ASP A N 1
ATOM 621 C CA . ASP A 1 76 ? -15.304 18.560 -11.078 1.00 68.12 76 ASP A CA 1
ATOM 622 C C . ASP A 1 76 ? -15.219 17.067 -11.453 1.00 68.12 76 ASP A C 1
ATOM 624 O O . ASP A 1 76 ? -16.238 16.412 -11.692 1.00 68.12 76 ASP A O 1
ATOM 628 N N . MET A 1 77 ? -14.009 16.493 -11.490 1.00 67.81 77 MET A N 1
ATOM 629 C CA . MET A 1 77 ? -13.789 15.089 -11.836 1.00 67.81 77 MET A CA 1
ATOM 630 C C . MET A 1 77 ? -13.968 14.196 -10.610 1.00 67.81 77 MET A C 1
ATOM 632 O O . MET A 1 77 ? -13.027 13.845 -9.900 1.00 67.81 77 MET A O 1
ATOM 636 N N . LYS A 1 78 ? -15.206 13.760 -10.380 1.00 70.81 78 LYS A N 1
ATOM 637 C CA . LYS A 1 78 ? -15.499 12.726 -9.384 1.00 70.81 78 LYS A CA 1
ATOM 638 C C . LYS A 1 78 ? -15.063 11.357 -9.911 1.00 70.81 78 LYS A C 1
ATOM 640 O O . LYS A 1 78 ? -15.836 10.676 -10.577 1.00 70.81 78 LYS A O 1
ATOM 645 N N . VAL A 1 79 ? -13.834 10.952 -9.598 1.00 69.06 79 VAL A N 1
ATOM 646 C CA . VAL A 1 79 ? -13.291 9.657 -10.032 1.00 69.06 79 VAL A CA 1
ATOM 647 C C . VAL A 1 79 ? -14.103 8.514 -9.421 1.00 69.06 79 VAL A C 1
ATOM 649 O O . VAL A 1 79 ? -14.170 8.344 -8.201 1.00 69.06 79 VAL A O 1
ATOM 652 N N . ASN A 1 80 ? -14.736 7.714 -10.276 1.00 83.56 80 ASN A N 1
ATOM 653 C CA . ASN A 1 80 ? -15.410 6.493 -9.857 1.00 83.56 80 ASN A CA 1
ATOM 654 C C . ASN A 1 80 ? -14.387 5.353 -9.707 1.00 83.56 80 ASN A C 1
ATOM 656 O O . ASN A 1 80 ? -13.497 5.203 -10.540 1.00 83.56 80 ASN A O 1
ATOM 660 N N . ARG A 1 81 ? -14.553 4.462 -8.720 1.00 86.81 81 ARG A N 1
ATOM 661 C CA . ARG A 1 81 ? -13.635 3.321 -8.493 1.00 86.81 81 ARG A CA 1
ATOM 662 C C . ARG A 1 81 ? -13.461 2.434 -9.736 1.00 86.81 81 ARG A C 1
ATOM 664 O O . ARG A 1 81 ? -12.410 1.835 -9.945 1.00 86.81 81 ARG A O 1
ATOM 671 N N . LYS A 1 82 ? -14.506 2.324 -10.566 1.00 89.62 82 LYS 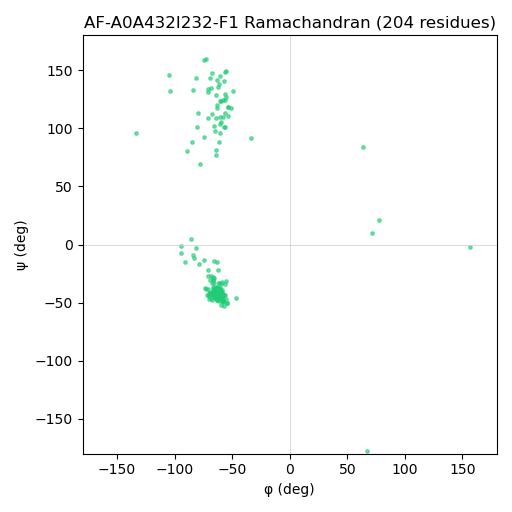A N 1
ATOM 672 C CA . LYS A 1 82 ? -14.446 1.593 -11.844 1.00 89.62 82 LYS A CA 1
ATOM 673 C C . LYS A 1 82 ? -13.564 2.301 -12.876 1.00 89.62 82 LYS A C 1
ATOM 675 O O . LYS A 1 82 ? -12.804 1.630 -13.563 1.00 89.62 82 LYS A O 1
ATOM 680 N N . GLU A 1 83 ? -13.661 3.622 -12.968 1.00 87.12 83 GLU A N 1
ATOM 681 C CA . GLU A 1 83 ? -12.862 4.438 -13.889 1.00 87.12 83 GLU A CA 1
ATOM 682 C C . GLU A 1 83 ? -11.397 4.457 -13.459 1.00 87.12 83 GLU A C 1
ATOM 684 O O . GLU A 1 83 ? -10.521 4.256 -14.290 1.00 87.12 83 GLU A O 1
ATOM 689 N N . GLU A 1 84 ? -11.127 4.578 -12.157 1.00 87.12 84 GLU A N 1
ATOM 690 C CA . GLU A 1 84 ? -9.779 4.443 -11.593 1.00 87.12 84 GLU A CA 1
ATOM 691 C C . GLU A 1 84 ? -9.145 3.102 -11.982 1.00 87.12 84 GLU A C 1
ATOM 693 O O . GLU A 1 84 ? -8.017 3.050 -12.472 1.00 87.12 84 GLU A O 1
ATOM 698 N N . LYS A 1 85 ? -9.897 2.003 -11.837 1.00 92.12 85 LYS A N 1
ATOM 699 C CA . LYS A 1 85 ? -9.425 0.674 -12.232 1.00 92.12 85 LYS A CA 1
ATOM 700 C C . LYS A 1 85 ? -9.109 0.604 -13.730 1.00 92.12 85 LYS A C 1
ATOM 702 O O . LYS A 1 85 ? -8.058 0.087 -14.094 1.00 92.12 85 LYS A O 1
ATOM 707 N N . GLN A 1 86 ? -9.977 1.148 -14.584 1.00 93.25 86 GLN A N 1
ATOM 708 C CA . GLN A 1 86 ? -9.753 1.183 -16.034 1.00 93.25 86 GLN A CA 1
ATOM 709 C C . GLN A 1 86 ? -8.539 2.039 -16.415 1.00 93.25 86 GLN A C 1
ATOM 711 O O . GLN A 1 86 ? -7.763 1.654 -17.288 1.00 93.25 86 GLN A O 1
ATOM 716 N N . LEU A 1 87 ? -8.347 3.185 -15.757 1.00 91.62 87 LEU A N 1
ATOM 717 C CA . LEU A 1 87 ? -7.172 4.030 -15.955 1.00 91.62 87 LEU A CA 1
ATOM 718 C C . LEU A 1 87 ? -5.897 3.297 -15.540 1.00 91.62 87 LEU A C 1
ATOM 720 O O . LEU A 1 87 ? -4.934 3.303 -16.301 1.00 91.62 87 LEU A O 1
ATOM 724 N N . ASN A 1 88 ? -5.906 2.599 -14.405 1.00 93.81 88 ASN A N 1
ATOM 725 C CA . ASN A 1 88 ? -4.769 1.799 -13.951 1.00 93.81 88 ASN A CA 1
ATOM 726 C C . ASN A 1 88 ? -4.450 0.644 -14.909 1.00 93.81 88 ASN A C 1
ATOM 728 O O . ASN A 1 88 ? -3.284 0.431 -15.239 1.00 93.81 88 ASN A O 1
ATOM 732 N N . GLU A 1 89 ? -5.462 -0.065 -15.416 1.00 96.38 89 GLU A N 1
ATOM 733 C CA . GLU A 1 89 ? -5.282 -1.101 -16.445 1.00 96.38 89 GLU A CA 1
ATOM 734 C C . GLU A 1 89 ? -4.687 -0.509 -17.734 1.00 96.38 89 GLU A C 1
ATOM 736 O O . GLU A 1 89 ? -3.735 -1.057 -18.297 1.00 96.38 89 GLU A O 1
ATOM 741 N N . ARG A 1 90 ? -5.175 0.661 -18.168 1.00 96.88 90 ARG A N 1
ATOM 742 C CA . ARG A 1 90 ? -4.638 1.374 -19.333 1.00 96.88 90 ARG A CA 1
ATOM 743 C C . ARG A 1 90 ? -3.191 1.815 -19.111 1.00 96.88 90 ARG A C 1
ATOM 745 O O . ARG A 1 90 ? -2.366 1.625 -20.002 1.00 96.88 90 ARG A O 1
ATOM 752 N N . ILE A 1 91 ? -2.866 2.364 -17.942 1.00 96.38 91 ILE A N 1
ATOM 753 C CA . ILE A 1 91 ? -1.495 2.733 -17.563 1.00 96.38 91 ILE A CA 1
ATOM 754 C C . ILE A 1 91 ? -0.595 1.495 -17.596 1.00 96.38 91 ILE A C 1
ATOM 756 O O . ILE A 1 91 ? 0.467 1.550 -18.212 1.00 96.38 91 ILE A O 1
ATOM 760 N N . GLY A 1 92 ? -1.045 0.370 -17.032 1.00 97.31 92 GLY A N 1
ATOM 761 C CA . GLY A 1 92 ? -0.337 -0.909 -17.102 1.00 97.31 92 GLY A CA 1
ATOM 762 C C . GLY A 1 92 ? -0.029 -1.321 -18.541 1.00 97.31 92 GLY A C 1
ATOM 763 O O . GLY A 1 92 ? 1.132 -1.540 -18.879 1.00 97.31 92 GLY A O 1
ATOM 764 N N . SER A 1 93 ? -1.035 -1.301 -19.421 1.00 97.31 93 SER A N 1
ATOM 765 C CA . SER A 1 93 ? -0.832 -1.644 -20.835 1.00 97.31 93 SER A CA 1
ATOM 766 C C . SER A 1 93 ? 0.165 -0.714 -21.540 1.00 97.31 93 SER A C 1
ATOM 768 O O . SER A 1 93 ? 1.010 -1.179 -22.301 1.00 97.31 93 SER A O 1
ATOM 770 N N . MET A 1 94 ? 0.135 0.595 -21.253 1.00 97.38 94 MET A N 1
ATOM 771 C CA . MET A 1 94 ? 1.105 1.542 -21.812 1.00 97.38 94 MET A CA 1
ATOM 772 C C . MET A 1 94 ? 2.524 1.245 -21.316 1.00 97.38 94 MET A C 1
ATOM 774 O O . MET A 1 94 ? 3.460 1.259 -22.115 1.00 97.38 94 MET A O 1
ATOM 778 N N . LEU A 1 95 ? 2.702 0.921 -20.035 1.00 97.69 95 LEU A N 1
ATOM 779 C CA . LEU A 1 95 ? 4.012 0.550 -19.496 1.00 97.69 95 LEU A CA 1
ATOM 780 C C . LEU A 1 95 ? 4.566 -0.717 -20.158 1.00 97.69 95 LEU A C 1
ATOM 782 O O . LEU A 1 95 ? 5.740 -0.733 -20.532 1.00 97.69 95 LEU A O 1
ATOM 786 N N . ASP A 1 96 ? 3.729 -1.729 -20.385 1.00 97.81 96 ASP A N 1
ATOM 787 C CA . ASP A 1 96 ? 4.130 -2.948 -21.094 1.00 97.81 96 ASP A CA 1
ATOM 788 C C . ASP A 1 96 ? 4.597 -2.642 -22.524 1.00 97.81 96 ASP A C 1
ATOM 790 O O . ASP A 1 96 ? 5.644 -3.135 -22.956 1.00 97.81 96 ASP A O 1
ATOM 794 N N . THR A 1 97 ? 3.894 -1.755 -23.242 1.00 98.06 97 THR A N 1
ATOM 795 C CA . THR A 1 97 ? 4.337 -1.325 -24.581 1.00 98.06 97 THR A CA 1
ATOM 796 C C . THR A 1 97 ? 5.681 -0.593 -24.554 1.00 98.06 97 THR A C 1
ATOM 798 O O . THR A 1 97 ? 6.538 -0.856 -25.399 1.00 98.06 97 THR A O 1
ATOM 801 N N . ILE A 1 98 ? 5.919 0.264 -23.556 1.00 97.56 98 ILE A N 1
ATOM 802 C CA . ILE A 1 98 ? 7.196 0.975 -23.384 1.00 97.56 98 ILE A CA 1
ATOM 803 C C . ILE A 1 98 ? 8.335 -0.020 -23.120 1.00 97.56 98 ILE A C 1
ATOM 805 O O . ILE A 1 98 ? 9.443 0.134 -23.645 1.00 97.56 98 ILE A O 1
ATOM 809 N N . LEU A 1 99 ? 8.084 -1.053 -22.313 1.00 97.25 99 LEU A N 1
ATOM 810 C CA . LEU A 1 99 ? 9.068 -2.097 -22.030 1.00 97.25 99 LEU A CA 1
ATOM 811 C C . LEU A 1 99 ? 9.402 -2.916 -23.281 1.00 97.25 99 LEU A C 1
ATOM 813 O O . LEU A 1 99 ? 10.587 -3.123 -23.556 1.00 97.25 99 LEU A O 1
ATOM 817 N N . ALA A 1 100 ? 8.395 -3.302 -24.067 1.00 97.75 100 ALA A N 1
ATOM 818 C CA . ALA A 1 100 ? 8.594 -4.011 -25.329 1.00 97.75 100 ALA A CA 1
ATOM 819 C C . ALA A 1 100 ? 9.453 -3.191 -26.309 1.00 97.75 100 ALA A C 1
ATOM 821 O O . ALA A 1 100 ? 10.483 -3.673 -26.784 1.00 97.75 100 ALA A O 1
ATOM 822 N N . GLN A 1 101 ? 9.120 -1.911 -26.508 1.00 97.50 101 GLN A N 1
ATOM 823 C CA . GLN A 1 101 ? 9.906 -0.995 -27.345 1.00 97.50 101 GLN A CA 1
ATOM 824 C C . GLN A 1 101 ? 11.349 -0.848 -26.849 1.00 97.50 101 GLN A C 1
ATOM 826 O O . GLN A 1 101 ? 12.303 -0.809 -27.630 1.00 97.50 101 GLN A O 1
ATOM 831 N N . ARG A 1 102 ? 11.556 -0.790 -25.529 1.00 97.38 102 ARG A N 1
ATOM 832 C CA . ARG A 1 102 ? 12.903 -0.724 -24.951 1.00 97.38 102 ARG A CA 1
ATOM 833 C C . ARG A 1 102 ? 13.719 -1.974 -25.281 1.00 97.38 102 ARG A C 1
ATOM 835 O O . ARG A 1 102 ? 14.930 -1.864 -25.496 1.00 97.38 102 ARG A O 1
ATOM 842 N N . ASP A 1 103 ? 13.096 -3.145 -25.290 1.00 97.12 103 ASP A N 1
ATOM 843 C CA . ASP A 1 103 ? 13.766 -4.398 -25.624 1.00 97.12 103 ASP A CA 1
ATOM 844 C C . ASP A 1 103 ? 14.063 -4.518 -27.122 1.00 97.12 103 ASP A C 1
ATOM 846 O O . ASP A 1 103 ? 15.178 -4.915 -27.477 1.00 97.12 103 ASP A O 1
ATOM 850 N N . GLU A 1 104 ? 13.168 -4.049 -27.992 1.00 97.38 104 GLU A N 1
ATOM 851 C CA . GLU A 1 104 ? 13.439 -3.891 -29.429 1.00 97.38 104 GLU A CA 1
ATOM 852 C C . GLU A 1 104 ? 14.642 -2.972 -29.671 1.00 97.38 104 GLU A C 1
ATOM 854 O O . GLU A 1 104 ? 15.597 -3.345 -30.356 1.00 97.38 104 GLU A O 1
ATOM 859 N N . MET A 1 105 ? 14.687 -1.815 -29.003 1.00 96.81 105 MET A N 1
ATOM 860 C CA . MET A 1 105 ? 15.818 -0.887 -29.083 1.00 96.81 105 MET A CA 1
ATOM 861 C C . MET A 1 105 ? 17.133 -1.514 -28.604 1.00 96.81 105 MET A C 1
ATOM 863 O O . MET A 1 105 ? 18.195 -1.256 -29.180 1.00 96.81 105 MET A O 1
ATOM 867 N N . LYS A 1 106 ? 17.106 -2.361 -27.566 1.00 97.50 106 LYS A N 1
ATOM 868 C CA . LYS A 1 106 ? 18.289 -3.144 -27.163 1.00 97.50 106 LYS A CA 1
ATOM 869 C C . LYS A 1 106 ? 18.683 -4.148 -28.248 1.00 97.50 106 LYS A C 1
ATOM 871 O O . LYS A 1 106 ? 19.880 -4.329 -28.472 1.00 97.50 106 LYS A O 1
ATOM 876 N N . GLY A 1 107 ? 17.711 -4.786 -28.899 1.00 97.19 107 GLY A N 1
ATOM 877 C CA . GLY A 1 107 ? 17.917 -5.670 -30.045 1.00 97.19 107 GLY A CA 1
ATOM 878 C C . GLY A 1 107 ? 18.637 -4.956 -31.188 1.00 97.19 107 GLY A C 1
ATOM 879 O O . GLY A 1 107 ? 19.717 -5.388 -31.590 1.00 97.19 107 GLY A O 1
ATOM 880 N N . HIS A 1 108 ? 18.122 -3.804 -31.619 1.00 96.81 108 HIS A N 1
ATOM 881 C CA . HIS A 1 108 ? 18.742 -2.981 -32.659 1.00 96.81 108 HIS A CA 1
ATOM 882 C C . HIS A 1 108 ? 20.166 -2.550 -32.298 1.00 96.81 108 HIS A C 1
ATOM 884 O O . HIS A 1 108 ? 21.068 -2.677 -33.119 1.00 96.81 108 HIS A O 1
ATOM 890 N N . ARG A 1 109 ? 20.422 -2.121 -31.054 1.00 96.69 109 ARG A N 1
ATOM 891 C CA . ARG A 1 109 ? 21.785 -1.762 -30.610 1.00 96.69 109 ARG A CA 1
ATOM 892 C C . ARG A 1 109 ? 22.767 -2.933 -30.693 1.00 96.69 109 ARG A C 1
ATOM 894 O O . ARG A 1 109 ? 23.927 -2.730 -31.040 1.00 96.69 109 ARG A O 1
ATOM 901 N N . ARG A 1 11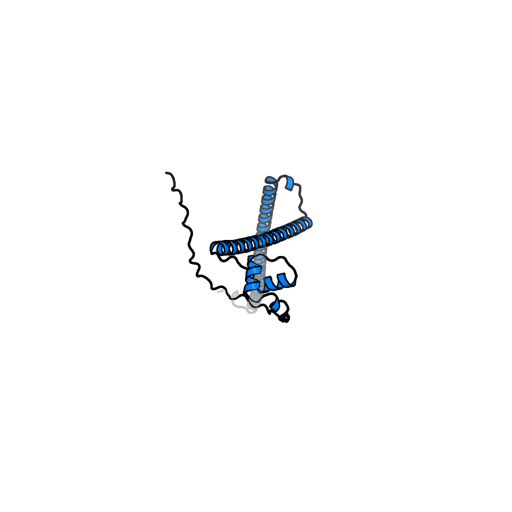0 ? 22.326 -4.153 -30.367 1.00 96.38 110 ARG A N 1
ATOM 902 C CA . ARG A 1 110 ? 23.159 -5.362 -30.500 1.00 96.38 110 ARG A CA 1
ATOM 903 C C . ARG A 1 110 ? 23.447 -5.676 -31.963 1.00 96.38 110 ARG A C 1
ATOM 905 O O . ARG A 1 110 ? 24.576 -6.033 -32.281 1.00 96.38 110 ARG A O 1
ATOM 912 N N . GLU A 1 111 ? 22.444 -5.529 -32.822 1.00 96.62 111 GLU A N 1
ATOM 913 C CA . GLU A 1 111 ? 22.581 -5.761 -34.257 1.00 96.62 111 GLU A CA 1
ATOM 914 C C . GLU A 1 111 ? 23.538 -4.760 -34.904 1.00 96.62 111 GLU A C 1
ATOM 916 O O . GLU A 1 111 ? 24.468 -5.164 -35.593 1.00 96.62 111 GLU A O 1
ATOM 921 N N . ILE A 1 112 ? 23.389 -3.472 -34.588 1.00 96.75 112 ILE A N 1
ATOM 922 C CA . ILE A 1 112 ? 24.319 -2.422 -35.015 1.00 96.75 112 ILE A CA 1
ATOM 923 C C . ILE A 1 112 ? 25.744 -2.781 -34.585 1.00 96.75 112 ILE A C 1
ATOM 925 O O . ILE A 1 112 ? 26.635 -2.835 -35.426 1.00 96.75 112 ILE A O 1
ATOM 929 N N . GLY A 1 113 ? 25.958 -3.142 -33.314 1.00 96.50 113 GLY A N 1
ATOM 930 C CA . GLY A 1 113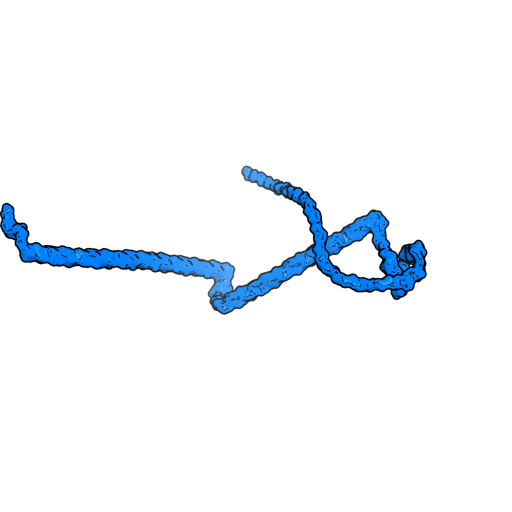 ? 27.282 -3.550 -32.835 1.00 96.50 113 GLY A CA 1
ATOM 931 C C . GLY A 1 113 ? 27.838 -4.800 -33.535 1.00 96.50 113 GLY A C 1
ATOM 932 O O . GLY A 1 113 ? 29.047 -4.903 -33.742 1.00 96.50 113 GLY A O 1
ATOM 933 N N . ARG A 1 114 ? 26.978 -5.748 -33.934 1.00 96.38 114 ARG A N 1
ATOM 934 C CA . ARG A 1 114 ? 27.370 -6.924 -34.728 1.00 96.38 114 ARG A CA 1
ATOM 935 C C . ARG A 1 114 ? 27.811 -6.523 -36.133 1.00 96.38 114 ARG A C 1
ATOM 937 O O . ARG A 1 114 ? 28.858 -6.983 -36.582 1.00 96.38 114 ARG A O 1
ATOM 944 N N . LEU A 1 115 ? 27.036 -5.677 -36.807 1.00 95.94 115 LEU A N 1
ATOM 945 C CA . LEU A 1 115 ? 27.340 -5.192 -38.153 1.00 95.94 115 LEU A CA 1
ATOM 946 C C . LEU A 1 115 ? 28.600 -4.324 -38.161 1.00 95.94 115 LEU A C 1
ATOM 948 O O . LEU A 1 115 ? 29.470 -4.527 -38.999 1.00 95.94 115 LEU A O 1
ATOM 952 N N . GLU A 1 116 ? 28.760 -3.429 -37.188 1.00 94.94 116 GLU A N 1
ATOM 953 C CA . GLU A 1 116 ? 29.981 -2.639 -37.005 1.00 94.94 116 GLU A CA 1
ATOM 954 C C . GLU A 1 116 ? 31.204 -3.533 -36.774 1.00 94.94 116 GLU A C 1
ATOM 956 O O . GLU A 1 116 ? 32.261 -3.304 -37.363 1.00 94.94 116 GLU A O 1
ATOM 961 N N . ALA A 1 117 ? 31.074 -4.583 -35.953 1.00 94.12 117 ALA A N 1
ATOM 962 C CA . ALA A 1 117 ? 32.148 -5.551 -35.747 1.00 94.12 117 ALA A CA 1
ATOM 963 C C . ALA A 1 117 ? 32.487 -6.317 -37.035 1.00 94.12 117 ALA A C 1
ATOM 965 O O . ALA A 1 117 ? 33.666 -6.510 -37.329 1.00 94.12 117 ALA A O 1
ATOM 966 N N . PHE A 1 118 ? 31.479 -6.716 -37.816 1.00 91.44 118 PHE A N 1
ATOM 967 C CA . PHE A 1 118 ? 31.673 -7.368 -39.111 1.00 91.44 118 PHE A CA 1
ATOM 968 C C . PHE A 1 118 ? 32.385 -6.446 -40.110 1.00 91.44 118 PHE A C 1
ATOM 970 O O . PHE A 1 118 ? 33.390 -6.836 -40.701 1.00 91.44 118 PHE A O 1
ATOM 977 N N . LEU A 1 119 ? 31.934 -5.194 -40.236 1.00 90.00 119 LEU A N 1
ATOM 978 C CA . LEU A 1 119 ? 32.575 -4.180 -41.078 1.00 90.00 119 LEU A CA 1
ATOM 979 C C . LEU A 1 119 ? 34.015 -3.907 -40.643 1.00 90.00 119 LEU A C 1
ATOM 981 O O . LEU A 1 119 ? 34.905 -3.778 -41.483 1.00 90.00 119 LEU A O 1
ATOM 985 N N . ARG A 1 120 ? 34.275 -3.861 -39.335 1.00 88.94 120 ARG A N 1
ATOM 986 C CA . ARG A 1 120 ? 35.630 -3.717 -38.802 1.00 88.94 120 ARG A CA 1
ATOM 987 C C . ARG A 1 120 ? 36.528 -4.890 -39.192 1.00 88.94 120 ARG A C 1
ATOM 989 O O . ARG A 1 120 ? 37.650 -4.656 -39.618 1.00 88.94 120 ARG A O 1
ATOM 996 N N . ILE A 1 121 ? 36.054 -6.130 -39.066 1.00 84.94 121 ILE A N 1
ATOM 997 C CA . ILE A 1 121 ? 36.827 -7.318 -39.466 1.00 84.94 121 ILE A CA 1
ATOM 998 C C . ILE A 1 121 ? 37.119 -7.279 -40.967 1.00 84.94 121 ILE A C 1
ATOM 1000 O O . ILE A 1 121 ? 38.270 -7.454 -41.360 1.00 84.94 121 ILE A O 1
ATOM 1004 N N . ARG A 1 122 ? 36.107 -6.982 -41.788 1.00 79.75 122 ARG A N 1
ATOM 1005 C CA . ARG A 1 122 ? 36.255 -6.884 -43.241 1.00 79.75 122 ARG A CA 1
ATOM 1006 C C . ARG A 1 122 ? 37.273 -5.812 -43.635 1.00 79.75 122 ARG A C 1
ATOM 1008 O O . ARG A 1 122 ? 38.234 -6.110 -44.333 1.00 79.75 122 ARG A O 1
ATOM 1015 N N . THR A 1 123 ? 37.131 -4.591 -43.128 1.00 78.56 123 THR A N 1
ATOM 1016 C CA . THR A 1 123 ? 38.083 -3.503 -43.418 1.00 78.56 123 THR A CA 1
ATOM 1017 C C . THR A 1 123 ? 39.493 -3.791 -42.889 1.00 78.56 123 THR A C 1
ATOM 1019 O O . THR A 1 123 ? 40.470 -3.469 -43.562 1.00 78.56 123 THR A O 1
ATOM 1022 N N . ASP A 1 124 ? 39.637 -4.434 -41.724 1.00 78.06 124 ASP A N 1
ATOM 1023 C CA . ASP A 1 124 ? 40.941 -4.876 -41.209 1.00 78.06 124 ASP A CA 1
ATOM 1024 C C . ASP A 1 124 ? 41.555 -6.002 -42.069 1.00 78.06 124 ASP A C 1
ATOM 1026 O O . ASP A 1 124 ? 42.780 -6.054 -42.202 1.00 78.06 124 ASP A O 1
ATOM 1030 N N . SER A 1 125 ? 40.744 -6.887 -42.665 1.00 69.25 125 SER A N 1
ATOM 1031 C CA . SER A 1 125 ? 41.204 -7.931 -43.598 1.00 69.25 125 SER A CA 1
ATOM 1032 C C . SER A 1 125 ? 41.679 -7.344 -44.933 1.00 69.25 125 SER A C 1
ATOM 1034 O O . SER A 1 125 ? 42.795 -7.643 -45.365 1.00 69.25 125 SER A O 1
ATOM 1036 N N . GLU A 1 126 ? 40.916 -6.398 -45.493 1.00 68.62 126 GLU A N 1
ATOM 1037 C CA . GLU A 1 126 ? 41.265 -5.645 -46.703 1.00 68.62 126 GLU A CA 1
ATOM 1038 C C . GLU A 1 126 ? 42.574 -4.857 -46.497 1.00 68.62 126 GLU A C 1
ATOM 1040 O O . GLU A 1 126 ? 43.484 -4.927 -47.321 1.00 68.62 126 GLU A O 1
ATOM 1045 N N . ARG A 1 127 ? 42.741 -4.187 -45.345 1.00 67.56 127 ARG A N 1
ATOM 1046 C CA . ARG A 1 127 ? 43.977 -3.454 -44.990 1.00 67.56 127 ARG A CA 1
ATOM 1047 C C . ARG A 1 127 ? 45.201 -4.347 -44.803 1.00 67.56 127 ARG A C 1
ATOM 1049 O O . ARG A 1 127 ? 46.321 -3.886 -45.004 1.00 67.56 127 ARG A O 1
ATOM 1056 N N . LYS A 1 128 ? 45.013 -5.600 -44.384 1.00 69.50 128 LYS A N 1
ATOM 1057 C CA . LYS A 1 128 ? 46.099 -6.581 -44.214 1.00 69.50 128 LYS A CA 1
ATOM 1058 C C . LYS A 1 128 ? 46.435 -7.333 -45.506 1.00 69.50 128 LYS A C 1
ATOM 1060 O O . LYS A 1 128 ? 47.261 -8.239 -45.459 1.00 69.50 128 LYS A O 1
ATOM 1065 N N . GLY A 1 129 ? 45.813 -6.976 -46.633 1.00 58.06 129 GLY A N 1
ATOM 1066 C CA . GLY A 1 129 ? 46.049 -7.620 -47.927 1.00 58.06 129 GLY A CA 1
ATOM 1067 C C . GLY A 1 129 ? 45.480 -9.038 -48.028 1.00 58.06 129 GLY A C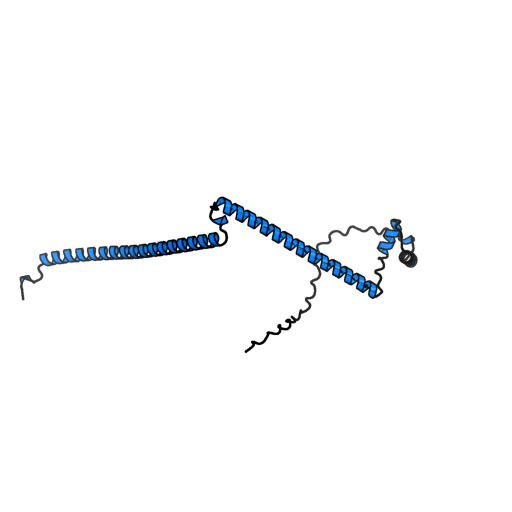 1
ATOM 1068 O O . GLY A 1 129 ? 45.759 -9.739 -48.994 1.00 58.06 129 GLY A O 1
ATOM 1069 N N . TYR A 1 130 ? 44.671 -9.466 -47.055 1.00 57.88 130 TYR A N 1
ATOM 1070 C CA . TYR A 1 130 ? 43.857 -10.671 -47.164 1.00 57.88 130 TYR A CA 1
ATOM 1071 C C . TYR A 1 130 ? 42.521 -10.243 -47.778 1.00 57.88 130 TYR A C 1
ATOM 1073 O O . TYR A 1 130 ? 41.537 -10.037 -47.073 1.00 57.88 130 TYR A O 1
ATOM 1081 N N . THR A 1 131 ? 42.471 -10.069 -49.102 1.00 58.84 131 THR A N 1
ATOM 1082 C CA . THR A 1 131 ? 41.186 -10.212 -49.801 1.00 58.84 131 THR A CA 1
ATOM 1083 C C . THR A 1 131 ? 40.647 -11.579 -49.402 1.00 58.84 131 THR A C 1
ATOM 1085 O O . THR A 1 131 ? 41.339 -12.575 -49.624 1.00 58.84 131 THR A O 1
ATOM 1088 N N . GLU A 1 132 ? 39.484 -11.634 -48.749 1.00 60.19 132 GLU A N 1
ATOM 1089 C CA . GLU A 1 132 ? 38.767 -12.884 -48.488 1.00 60.19 132 GLU A CA 1
ATOM 1090 C C . GLU A 1 132 ? 38.368 -13.473 -49.840 1.00 60.19 132 GLU A C 1
ATOM 1092 O O . GLU A 1 132 ? 37.281 -13.258 -50.366 1.00 60.19 132 GLU A O 1
ATOM 1097 N N . GLN A 1 133 ? 39.330 -14.142 -50.458 1.00 64.19 133 GLN A N 1
ATOM 1098 C CA . GLN A 1 133 ? 39.151 -14.836 -51.705 1.00 64.19 133 GLN A CA 1
ATOM 1099 C C . GLN A 1 133 ? 38.146 -15.964 -51.429 1.00 64.19 133 GLN A C 1
ATOM 1101 O O . GLN A 1 133 ? 38.350 -16.713 -50.463 1.00 64.19 133 GLN A O 1
ATOM 1106 N N . PRO A 1 134 ? 37.066 -16.095 -52.221 1.00 68.00 134 PRO A N 1
ATOM 1107 C CA . PRO A 1 134 ? 36.046 -17.104 -51.974 1.00 68.00 134 PRO A CA 1
ATOM 1108 C C . PRO A 1 134 ? 36.674 -18.501 -51.903 1.00 68.00 134 PRO A C 1
ATOM 1110 O O . PRO A 1 134 ? 37.727 -18.768 -52.512 1.00 68.00 134 PRO A O 1
ATOM 1113 N N . ARG A 1 135 ? 36.060 -19.386 -51.103 1.00 76.56 135 ARG A N 1
ATOM 1114 C CA . ARG A 1 135 ? 36.532 -20.768 -50.977 1.00 76.56 135 ARG A CA 1
ATOM 1115 C C . ARG A 1 135 ? 36.465 -21.424 -52.351 1.00 76.56 135 ARG A C 1
ATOM 1117 O O . ARG A 1 135 ? 35.556 -21.149 -53.128 1.00 76.56 135 ARG A O 1
ATOM 1124 N N . LEU A 1 136 ? 37.421 -22.304 -52.643 1.00 76.69 136 LEU A N 1
ATOM 1125 C CA . LEU A 1 136 ? 37.447 -23.024 -53.921 1.00 76.69 136 LEU A CA 1
ATOM 1126 C C . LEU A 1 136 ? 36.140 -23.800 -54.154 1.00 76.69 136 LEU A C 1
ATOM 1128 O O . LEU A 1 136 ? 35.664 -23.848 -55.280 1.00 76.69 136 LEU A O 1
ATOM 1132 N N . GLU A 1 137 ? 35.528 -24.312 -53.084 1.00 80.19 137 GLU A N 1
ATOM 1133 C CA . GLU A 1 137 ? 34.220 -24.981 -53.088 1.00 80.19 137 GLU A CA 1
ATOM 1134 C C . GLU A 1 137 ? 33.098 -24.063 -53.604 1.00 80.19 137 GLU A C 1
ATOM 1136 O O . GLU A 1 137 ? 32.338 -24.454 -54.486 1.00 80.19 137 GLU A O 1
ATOM 1141 N N . ASP A 1 138 ? 33.036 -22.818 -53.125 1.00 81.62 138 ASP A N 1
ATOM 1142 C CA . ASP A 1 138 ? 32.024 -21.840 -53.545 1.00 81.62 138 ASP A CA 1
ATOM 1143 C C . ASP A 1 138 ? 32.222 -21.440 -55.018 1.00 81.62 138 ASP A C 1
ATOM 1145 O O . ASP A 1 138 ? 31.258 -21.291 -55.771 1.00 81.62 138 ASP A O 1
ATOM 1149 N N . ILE A 1 139 ? 33.483 -21.312 -55.455 1.00 81.38 139 ILE A N 1
ATOM 1150 C CA . ILE A 1 139 ? 33.849 -21.030 -56.853 1.00 81.38 139 ILE A CA 1
ATOM 1151 C C . ILE A 1 139 ? 33.450 -22.208 -57.755 1.00 81.38 139 ILE A C 1
ATOM 1153 O O . ILE A 1 139 ? 32.877 -21.993 -58.822 1.00 81.38 139 ILE A O 1
ATOM 1157 N N . GLN A 1 140 ? 33.698 -23.448 -57.322 1.00 84.06 140 GLN A N 1
ATOM 1158 C CA . GLN A 1 140 ? 33.298 -24.664 -58.034 1.00 84.06 140 GLN A CA 1
ATOM 1159 C C . GLN A 1 140 ? 31.774 -24.781 -58.145 1.00 84.06 140 GLN A C 1
ATOM 1161 O O . GLN A 1 140 ? 31.258 -25.021 -59.234 1.00 84.06 140 GLN A O 1
ATOM 1166 N N . GLN A 1 141 ? 31.031 -24.547 -57.060 1.00 81.94 141 GLN A N 1
ATOM 1167 C CA . GLN A 1 141 ? 29.565 -24.554 -57.089 1.00 81.94 141 GLN A CA 1
ATOM 1168 C C . GLN A 1 141 ? 29.010 -23.469 -58.022 1.00 81.94 141 GLN A C 1
ATOM 1170 O O . GLN A 1 141 ? 28.083 -23.716 -58.798 1.00 81.94 141 GLN A O 1
ATOM 1175 N N . ARG A 1 142 ? 29.602 -22.270 -58.007 1.00 83.19 142 ARG A N 1
ATOM 1176 C CA . ARG A 1 142 ? 29.214 -21.171 -58.899 1.00 83.19 142 ARG A CA 1
ATOM 1177 C C . ARG A 1 142 ? 29.532 -21.471 -60.366 1.00 83.19 142 ARG A C 1
ATOM 1179 O O . ARG A 1 142 ? 28.724 -21.153 -61.233 1.00 83.19 142 ARG A O 1
ATOM 1186 N N . ALA A 1 143 ? 30.651 -22.141 -60.638 1.00 82.19 143 ALA A N 1
ATOM 1187 C CA . ALA A 1 143 ? 31.001 -22.623 -61.972 1.00 82.19 143 ALA A CA 1
ATOM 1188 C C . ALA 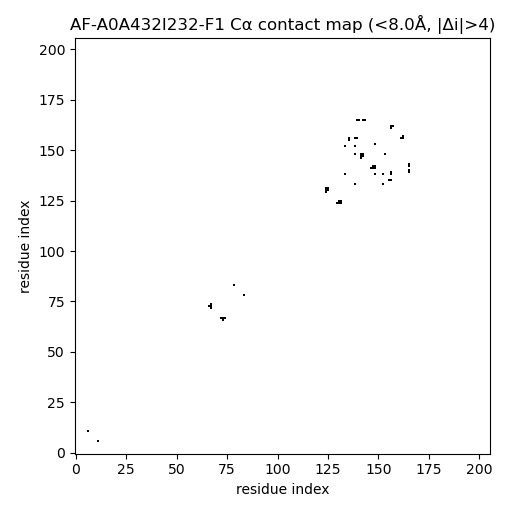A 1 143 ? 30.036 -23.722 -62.459 1.00 82.19 143 ALA A C 1
ATOM 1190 O O . ALA A 1 143 ? 29.551 -23.658 -63.585 1.00 82.19 143 ALA A O 1
ATOM 1191 N N . ALA A 1 144 ? 29.696 -24.690 -61.599 1.00 82.06 144 ALA A N 1
ATOM 1192 C CA . ALA A 1 144 ? 28.775 -25.787 -61.913 1.00 82.06 144 ALA A CA 1
ATOM 1193 C C . ALA A 1 144 ? 27.334 -25.309 -62.165 1.00 82.06 144 ALA A C 1
ATOM 1195 O O . ALA A 1 144 ? 26.614 -25.881 -62.979 1.00 82.06 144 ALA A O 1
ATOM 1196 N N . THR A 1 145 ? 26.915 -24.245 -61.479 1.00 83.31 145 THR A N 1
ATOM 1197 C CA . THR A 1 145 ? 25.604 -23.604 -61.669 1.00 83.31 145 THR A CA 1
ATOM 1198 C C . THR A 1 145 ? 25.562 -22.643 -62.864 1.00 83.31 145 THR A C 1
ATOM 1200 O O . THR A 1 145 ? 24.497 -22.113 -63.172 1.00 83.31 145 THR A O 1
ATOM 1203 N N . GLY A 1 146 ? 26.688 -22.434 -63.560 1.00 81.38 146 GLY A N 1
ATOM 1204 C CA . GLY A 1 146 ? 26.783 -21.558 -64.732 1.00 81.38 146 GLY A CA 1
ATOM 1205 C C . GLY A 1 146 ? 26.832 -20.060 -64.404 1.00 81.38 146 GLY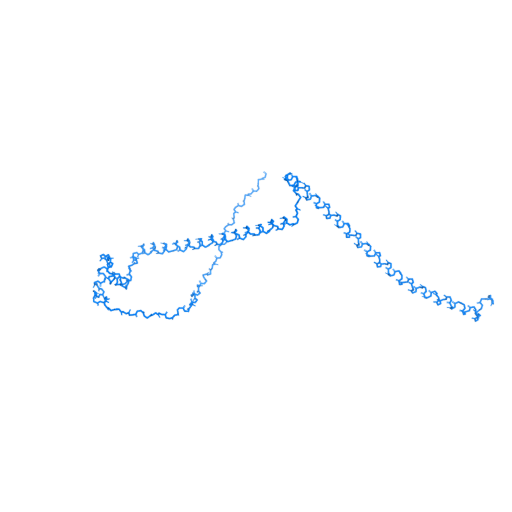 A C 1
ATOM 1206 O O . GLY A 1 146 ? 26.507 -19.231 -65.252 1.00 81.38 146 GLY A O 1
ATOM 1207 N N . GLY A 1 147 ? 27.207 -19.694 -63.176 1.00 81.62 147 GLY A N 1
ATOM 1208 C CA . GLY A 1 147 ? 27.374 -18.303 -62.759 1.00 81.62 147 GLY A CA 1
ATOM 1209 C C . GLY A 1 147 ? 28.646 -17.653 -63.317 1.00 81.62 147 GLY A C 1
ATOM 1210 O O . GLY A 1 147 ? 29.619 -18.317 -63.663 1.00 81.62 147 GLY A O 1
ATOM 1211 N N . THR A 1 148 ? 28.667 -16.320 -63.373 1.00 84.81 148 THR A N 1
ATOM 1212 C CA . THR A 1 148 ? 29.840 -15.547 -63.814 1.00 84.81 148 THR A CA 1
ATOM 1213 C C . THR A 1 148 ? 30.968 -15.604 -62.779 1.00 84.81 148 THR A C 1
ATOM 1215 O O . THR A 1 148 ? 30.720 -15.321 -61.602 1.00 84.81 148 THR A O 1
ATOM 1218 N N . LEU A 1 149 ? 32.195 -15.894 -63.221 1.00 81.88 149 LEU A N 1
ATOM 1219 C CA . LEU A 1 149 ? 33.411 -15.905 -62.396 1.00 81.88 149 LEU A CA 1
ATOM 1220 C C . LEU A 1 149 ? 34.276 -14.671 -62.673 1.00 81.88 149 LEU A C 1
ATOM 1222 O O . LEU A 1 149 ? 34.348 -14.205 -63.813 1.00 81.88 149 LEU A O 1
ATOM 1226 N N . SER A 1 150 ? 34.957 -14.156 -61.647 1.00 84.75 150 SER A N 1
ATOM 1227 C CA . SER A 1 150 ? 36.000 -13.141 -61.847 1.00 84.75 150 SER A CA 1
ATOM 1228 C C . SER A 1 150 ? 37.261 -13.760 -62.472 1.00 84.75 150 SER A C 1
ATOM 1230 O O . SER A 1 150 ? 37.479 -14.969 -62.395 1.00 84.75 150 SER A O 1
ATOM 1232 N N . PHE A 1 151 ? 38.123 -12.948 -63.091 1.00 82.56 151 PHE A N 1
ATOM 1233 C CA . PHE A 1 151 ? 39.368 -13.444 -63.700 1.00 82.56 151 PHE A CA 1
ATOM 1234 C C . PHE A 1 151 ? 40.310 -14.096 -62.668 1.00 82.56 151 PHE A C 1
ATOM 1236 O O . PHE A 1 151 ? 40.988 -15.079 -62.966 1.00 82.56 151 PHE A O 1
ATOM 1243 N N . GLU A 1 152 ? 40.310 -13.594 -61.431 1.00 82.94 152 GLU A N 1
ATOM 1244 C CA . GLU A 1 152 ? 41.053 -14.181 -60.311 1.00 82.94 152 GLU A CA 1
ATOM 1245 C C . GLU A 1 152 ? 40.441 -15.507 -59.834 1.00 82.94 152 GLU A C 1
ATOM 1247 O O . GLU A 1 152 ? 41.163 -16.453 -59.527 1.00 82.94 152 GLU A O 1
ATOM 1252 N N . GLU A 1 153 ? 39.112 -15.620 -59.809 1.00 83.88 153 GLU A N 1
ATOM 1253 C CA . GLU A 1 153 ? 38.422 -16.870 -59.464 1.00 83.88 153 GLU A CA 1
ATOM 1254 C C . GLU A 1 153 ? 38.647 -17.947 -60.531 1.00 83.88 153 GLU A C 1
ATOM 1256 O O . GLU A 1 153 ? 38.923 -19.103 -60.204 1.00 83.88 153 GLU A O 1
ATOM 1261 N N . LEU A 1 154 ? 38.593 -17.554 -61.807 1.00 85.38 154 LEU A N 1
ATOM 1262 C CA . LEU A 1 154 ? 38.853 -18.424 -62.948 1.00 85.38 154 LEU A CA 1
ATOM 1263 C C . LEU A 1 154 ? 40.302 -18.930 -62.943 1.00 85.38 154 LEU A C 1
ATOM 1265 O O . LEU A 1 154 ? 40.532 -20.127 -63.105 1.00 85.38 154 LEU A O 1
ATOM 1269 N N . SER A 1 155 ? 41.280 -18.048 -62.708 1.00 83.81 155 SER A N 1
ATOM 1270 C CA . SER A 1 155 ? 42.693 -18.443 -62.664 1.00 83.81 155 SER A CA 1
ATOM 1271 C C . SER A 1 155 ? 42.979 -19.425 -61.525 1.00 83.81 155 SER A C 1
ATOM 1273 O O . SER A 1 155 ? 43.728 -20.386 -61.714 1.00 83.81 155 SER A O 1
ATOM 1275 N N . ARG A 1 156 ? 42.333 -19.253 -60.367 1.00 83.38 156 ARG A N 1
ATOM 1276 C CA . ARG A 1 156 ? 42.454 -20.167 -59.222 1.00 83.38 156 ARG A CA 1
ATOM 1277 C C . ARG A 1 156 ? 41.791 -21.513 -59.477 1.00 83.38 156 ARG A C 1
ATOM 1279 O O . ARG A 1 156 ? 42.418 -22.526 -59.191 1.00 83.38 156 ARG A O 1
ATOM 1286 N N . LEU A 1 157 ? 40.588 -21.534 -60.053 1.00 84.50 157 LEU A N 1
ATOM 1287 C CA . LEU A 1 157 ? 39.887 -22.771 -60.413 1.00 84.50 157 LEU A CA 1
ATOM 1288 C C . LEU A 1 157 ? 40.706 -23.612 -61.406 1.00 84.50 157 LEU A C 1
ATOM 1290 O O . LEU A 1 157 ? 40.832 -24.829 -61.258 1.00 84.50 157 LEU A O 1
ATOM 1294 N N . ILE A 1 158 ? 41.307 -22.946 -62.395 1.00 83.62 158 ILE A N 1
ATOM 1295 C CA . ILE A 1 158 ? 42.202 -23.578 -63.368 1.00 83.62 158 ILE A CA 1
ATOM 1296 C C . ILE A 1 158 ? 43.470 -24.091 -62.675 1.00 83.62 158 ILE A C 1
ATOM 1298 O O . ILE A 1 158 ? 43.874 -25.226 -62.910 1.00 83.62 158 ILE A O 1
ATOM 1302 N N . SER A 1 159 ? 44.060 -23.295 -61.779 1.00 80.06 159 SER A N 1
ATOM 1303 C CA . SER A 1 159 ? 45.285 -23.668 -61.058 1.00 80.06 159 SER A CA 1
ATOM 1304 C C . SER A 1 159 ? 45.083 -24.811 -60.056 1.00 80.06 159 SER A C 1
ATOM 1306 O O . SER A 1 159 ? 46.038 -25.523 -59.757 1.00 80.06 159 SER A O 1
ATOM 1308 N N . SER A 1 160 ? 43.872 -24.991 -59.514 1.00 76.88 160 SER A N 1
ATOM 1309 C CA . SER A 1 160 ? 43.594 -25.978 -58.461 1.00 76.88 160 SER A CA 1
ATOM 1310 C C . SER A 1 160 ? 43.158 -27.358 -58.958 1.00 76.88 160 SER A C 1
ATOM 1312 O O . SER A 1 160 ? 43.169 -28.289 -58.161 1.00 76.88 160 SER A O 1
ATOM 1314 N N . GLY A 1 161 ? 42.759 -27.516 -60.225 1.00 69.88 161 GLY A N 1
ATOM 1315 C CA . GLY A 1 161 ? 42.280 -28.819 -60.726 1.00 69.88 161 GLY A CA 1
ATOM 1316 C C . GLY A 1 161 ? 41.364 -28.792 -61.954 1.00 69.88 161 GLY A C 1
ATOM 1317 O O . GLY A 1 161 ? 40.990 -29.854 -62.455 1.00 69.88 161 GLY A O 1
ATOM 1318 N N . GLY A 1 162 ? 41.022 -27.607 -62.475 1.00 67.94 162 GLY A N 1
ATOM 1319 C CA . GLY A 1 162 ? 40.230 -27.463 -63.699 1.00 67.94 162 GLY A CA 1
ATOM 1320 C C . GLY A 1 162 ? 38.779 -27.953 -63.578 1.00 67.94 162 GLY A C 1
ATOM 1321 O O . GLY A 1 162 ? 38.318 -28.382 -62.523 1.00 67.94 162 GLY A O 1
ATOM 1322 N N . LEU A 1 163 ? 38.036 -27.881 -64.689 1.00 68.69 163 LEU A N 1
ATOM 1323 C CA . LEU A 1 163 ? 36.608 -28.242 -64.769 1.00 68.69 163 LEU A CA 1
ATOM 1324 C C . LEU A 1 163 ? 36.328 -29.728 -64.470 1.00 68.69 163 LEU A C 1
ATOM 1326 O O . LEU A 1 163 ? 35.186 -30.103 -64.228 1.00 68.69 163 LEU A O 1
ATOM 1330 N N . SER A 1 164 ? 37.366 -30.564 -64.477 1.00 68.69 164 SER A N 1
ATOM 1331 C CA . SER A 1 164 ? 37.327 -32.004 -64.205 1.00 68.69 164 SER A CA 1
ATOM 1332 C C . SER A 1 164 ? 36.774 -32.352 -62.818 1.00 68.69 164 SER A C 1
ATOM 1334 O O . SER A 1 164 ? 36.112 -33.375 -62.670 1.00 68.69 164 SER A O 1
ATOM 1336 N N . ASP A 1 165 ? 36.991 -31.494 -61.818 1.00 67.44 165 ASP A N 1
ATOM 1337 C CA . ASP A 1 165 ? 36.508 -31.720 -60.449 1.00 67.44 165 ASP A CA 1
ATOM 1338 C C . ASP A 1 165 ? 35.040 -31.298 -60.240 1.00 67.44 165 ASP A C 1
ATOM 1340 O O . ASP A 1 165 ? 34.437 -31.677 -59.234 1.00 67.44 165 ASP A O 1
ATOM 1344 N N . LEU A 1 166 ? 34.429 -30.567 -61.186 1.00 65.19 166 LEU A N 1
ATOM 1345 C CA . LEU A 1 166 ? 33.039 -30.087 -61.077 1.00 65.19 166 LEU A CA 1
ATOM 1346 C C . LEU A 1 166 ? 32.005 -31.222 -61.110 1.00 65.19 166 LEU A C 1
ATOM 1348 O O . LEU A 1 166 ? 30.931 -31.094 -60.523 1.00 65.19 166 LEU A O 1
ATOM 1352 N N . ASP A 1 167 ? 32.335 -32.336 -61.767 1.00 61.84 167 ASP A N 1
ATOM 1353 C CA . ASP A 1 167 ? 31.477 -33.526 -61.832 1.00 61.84 167 ASP A CA 1
ATOM 1354 C C . ASP A 1 167 ? 31.631 -34.444 -60.611 1.00 61.84 167 ASP A C 1
ATOM 1356 O O . ASP A 1 167 ? 30.816 -35.349 -60.395 1.00 61.84 167 ASP A O 1
ATOM 1360 N N . SER A 1 168 ? 32.622 -34.189 -59.747 1.00 59.59 168 SER A N 1
ATOM 1361 C CA . SER A 1 168 ? 32.781 -34.901 -58.481 1.00 59.59 168 SER A CA 1
ATOM 1362 C C . SER A 1 168 ? 31.790 -34.364 -57.441 1.00 59.59 168 SER A C 1
ATOM 1364 O O . SER A 1 168 ? 32.135 -33.726 -56.448 1.00 59.59 168 SER A O 1
ATOM 1366 N N . ARG A 1 169 ? 30.494 -34.630 -57.649 1.00 54.91 169 ARG A N 1
ATOM 1367 C CA . ARG A 1 169 ? 29.463 -34.396 -56.629 1.00 54.91 169 ARG A CA 1
ATOM 1368 C C . ARG A 1 169 ? 29.769 -35.268 -55.414 1.00 54.91 169 ARG A C 1
ATOM 1370 O O . ARG A 1 169 ? 29.255 -36.382 -55.289 1.00 54.91 169 ARG A O 1
ATOM 1377 N N . LYS A 1 170 ? 30.575 -34.764 -54.479 1.00 54.31 170 LYS A N 1
ATOM 1378 C CA . LYS A 1 170 ? 30.539 -35.243 -53.100 1.00 54.31 170 LYS A CA 1
ATOM 1379 C C . LYS A 1 170 ? 29.127 -34.954 -52.617 1.00 54.31 170 LYS A C 1
ATOM 1381 O O . LYS A 1 170 ? 28.764 -33.806 -52.393 1.00 54.31 170 LYS A O 1
ATOM 1386 N N . LYS A 1 171 ? 28.301 -36.001 -52.557 1.00 44.50 171 LYS A N 1
ATOM 1387 C CA . LYS A 1 171 ? 26.987 -35.944 -51.925 1.00 44.50 171 LYS A CA 1
ATOM 1388 C C . LYS A 1 171 ? 27.210 -35.404 -50.517 1.00 44.50 171 LYS A C 1
ATOM 1390 O O . LYS A 1 171 ? 27.839 -36.069 -49.697 1.00 44.50 171 LYS A O 1
ATOM 1395 N N . GLU A 1 172 ? 26.747 -34.188 -50.267 1.00 47.12 172 GLU A N 1
ATOM 1396 C CA . GLU A 1 172 ? 26.607 -33.683 -48.912 1.00 47.12 172 GLU A CA 1
ATOM 1397 C C . GLU A 1 172 ? 25.553 -34.559 -48.230 1.00 47.12 172 GLU A C 1
ATOM 1399 O O . GLU A 1 172 ? 24.350 -34.408 -48.437 1.00 47.12 172 GLU A O 1
ATOM 1404 N N . GLU A 1 173 ? 26.012 -35.550 -47.469 1.00 37.69 173 GLU A N 1
ATOM 1405 C CA . GLU A 1 173 ? 25.169 -36.229 -46.493 1.00 37.69 173 GLU A CA 1
ATOM 1406 C C . GLU A 1 173 ? 24.600 -35.155 -45.552 1.00 37.69 173 GLU A C 1
ATOM 1408 O O . GLU A 1 173 ? 25.374 -34.365 -44.993 1.00 37.69 173 GLU A O 1
ATOM 1413 N N . PRO A 1 174 ? 23.271 -35.084 -45.351 1.00 39.50 174 PRO A N 1
ATOM 1414 C CA . PRO A 1 174 ? 22.695 -34.112 -44.442 1.00 39.50 174 PRO A CA 1
ATOM 1415 C C . PRO A 1 174 ? 23.199 -34.449 -43.042 1.00 39.50 174 PRO A C 1
ATOM 1417 O O . PRO A 1 174 ? 22.810 -35.462 -42.455 1.00 39.50 174 PRO A O 1
ATOM 1420 N N . SER A 1 175 ? 24.091 -33.610 -42.511 1.00 39.59 175 SER A N 1
ATOM 1421 C CA . SER A 1 175 ? 24.603 -33.761 -41.153 1.00 39.59 175 SER A CA 1
ATOM 1422 C C . SER A 1 175 ? 23.425 -33.770 -40.176 1.00 39.59 175 SER A C 1
ATOM 1424 O O . SER A 1 175 ? 22.792 -32.761 -39.859 1.00 39.59 175 SER A O 1
ATOM 1426 N N . ARG A 1 176 ? 23.065 -34.976 -39.733 1.00 40.91 176 ARG A N 1
ATOM 1427 C CA . ARG A 1 176 ? 22.022 -35.185 -38.741 1.00 40.91 176 ARG A CA 1
ATOM 1428 C C . ARG A 1 176 ? 22.473 -34.517 -37.449 1.00 40.91 176 ARG A C 1
ATOM 1430 O O . ARG A 1 176 ? 23.467 -34.896 -36.838 1.00 40.91 176 ARG A O 1
ATOM 1437 N N . THR A 1 177 ? 21.666 -33.561 -37.006 1.00 39.94 177 THR A N 1
ATOM 1438 C CA . THR A 1 177 ? 21.654 -32.996 -35.655 1.00 39.94 177 THR A CA 1
ATOM 1439 C C . THR A 1 177 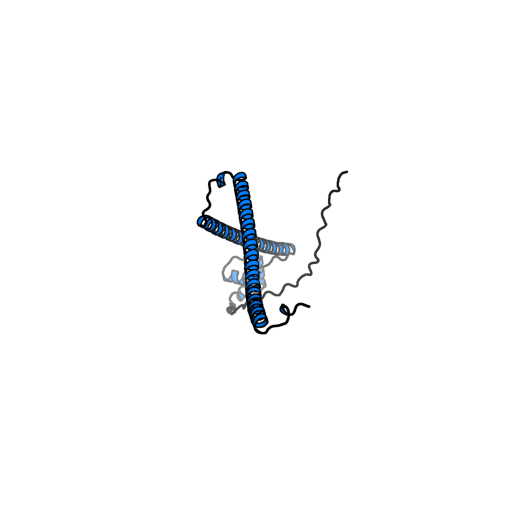? 22.929 -32.259 -35.238 1.00 39.94 177 THR A C 1
ATOM 1441 O O . THR A 1 177 ? 23.732 -32.748 -34.446 1.00 39.94 177 THR A O 1
ATOM 1444 N N . ALA A 1 178 ? 23.019 -30.983 -35.619 1.00 41.62 178 ALA A N 1
ATOM 1445 C CA . ALA A 1 178 ? 23.679 -29.988 -34.779 1.00 41.62 178 ALA A CA 1
ATOM 1446 C C . ALA A 1 178 ? 22.883 -29.857 -33.464 1.00 41.62 178 ALA A C 1
ATOM 1448 O O . ALA A 1 178 ? 22.091 -28.935 -33.263 1.00 41.62 178 ALA A O 1
ATOM 1449 N N . ARG A 1 179 ? 23.052 -30.825 -32.551 1.00 43.03 179 ARG A N 1
ATOM 1450 C CA . ARG A 1 179 ? 22.746 -30.615 -31.136 1.00 43.03 179 ARG A CA 1
ATOM 1451 C C . ARG A 1 179 ? 23.522 -29.373 -30.739 1.00 43.03 179 ARG A C 1
ATOM 1453 O O . ARG A 1 179 ? 24.740 -29.366 -30.874 1.00 43.03 179 ARG A O 1
ATOM 1460 N N . ARG A 1 180 ? 22.793 -28.338 -30.317 1.00 46.69 180 ARG A N 1
ATOM 1461 C CA . ARG A 1 180 ? 23.280 -27.057 -29.791 1.00 46.69 180 ARG A CA 1
ATOM 1462 C C . ARG A 1 180 ? 24.583 -27.257 -29.013 1.00 46.69 180 ARG A C 1
ATOM 1464 O O . ARG A 1 180 ? 24.563 -27.548 -27.819 1.00 46.69 180 ARG A O 1
ATOM 1471 N N . ALA A 1 181 ? 25.713 -27.122 -29.698 1.00 49.66 181 ALA A N 1
ATOM 1472 C CA . ALA A 1 181 ? 27.001 -27.043 -29.050 1.00 49.66 181 ALA A CA 1
ATOM 1473 C C . ALA A 1 181 ? 27.006 -25.676 -28.376 1.00 49.66 181 ALA A C 1
ATOM 1475 O O . ALA A 1 181 ? 26.987 -24.642 -29.046 1.00 49.66 181 ALA A O 1
ATOM 1476 N N . ASN A 1 182 ? 26.917 -25.676 -27.046 1.00 54.56 182 ASN A N 1
ATOM 1477 C CA . ASN A 1 182 ? 27.057 -24.460 -26.260 1.00 54.56 182 ASN A CA 1
ATOM 1478 C C . ASN A 1 182 ? 28.322 -23.725 -26.731 1.00 54.56 182 ASN A C 1
ATOM 1480 O O . ASN A 1 182 ? 29.366 -24.373 -26.866 1.00 54.56 182 ASN A O 1
ATOM 1484 N N . PRO A 1 183 ? 28.258 -22.408 -26.996 1.00 59.94 183 PRO A N 1
ATOM 1485 C CA . PRO A 1 183 ? 29.419 -21.681 -27.483 1.00 59.94 183 PRO A CA 1
ATOM 1486 C C . PRO A 1 183 ? 30.575 -21.835 -26.483 1.00 59.94 183 PRO A C 1
ATOM 1488 O O . PRO A 1 183 ? 30.336 -21.818 -25.266 1.00 59.94 183 PRO A O 1
ATOM 1491 N N . PRO A 1 184 ? 31.827 -21.997 -26.952 1.00 61.16 184 PRO A N 1
ATOM 1492 C CA . PRO A 1 184 ? 32.973 -22.114 -26.063 1.00 61.16 184 PRO A CA 1
ATOM 1493 C C . PRO A 1 184 ? 33.021 -20.885 -25.151 1.00 61.16 184 PRO A C 1
ATOM 1495 O O . PRO A 1 184 ? 33.005 -19.746 -25.622 1.00 61.16 184 PRO A O 1
ATOM 1498 N N . LYS A 1 185 ? 33.033 -21.118 -23.830 1.00 61.31 185 LYS A N 1
ATOM 1499 C CA . LYS A 1 185 ? 33.047 -20.056 -22.814 1.00 61.31 185 LYS A CA 1
ATOM 1500 C C . LYS A 1 185 ? 34.173 -19.074 -23.136 1.00 61.31 185 LYS A C 1
ATOM 1502 O O . LYS A 1 185 ? 35.350 -19.438 -23.126 1.00 61.31 185 LYS A O 1
ATOM 1507 N N . THR A 1 186 ? 33.817 -17.820 -23.401 1.00 59.69 186 THR A N 1
ATOM 1508 C CA . THR A 1 186 ? 34.788 -16.753 -23.631 1.00 59.69 186 THR A CA 1
ATOM 1509 C C . THR A 1 186 ? 35.654 -16.603 -22.379 1.00 59.69 186 THR A C 1
ATOM 1511 O O . THR A 1 186 ? 35.153 -16.425 -21.265 1.00 59.69 186 THR A O 1
ATOM 1514 N N . LYS A 1 187 ? 36.982 -16.720 -22.528 1.00 63.44 187 LYS A N 1
ATOM 1515 C CA . LYS A 1 187 ? 37.923 -16.459 -21.429 1.00 63.44 187 LYS A CA 1
ATOM 1516 C C . LYS A 1 187 ? 37.661 -15.040 -20.920 1.00 63.44 187 LYS A C 1
ATOM 1518 O O . LYS A 1 187 ? 37.894 -14.071 -21.642 1.00 63.44 187 LYS A O 1
ATOM 1523 N N . ARG A 1 188 ? 37.172 -14.919 -19.679 1.00 55.94 188 ARG A N 1
ATOM 1524 C CA . ARG A 1 188 ? 36.976 -13.636 -18.990 1.00 55.94 188 ARG A CA 1
ATOM 1525 C C . ARG A 1 188 ? 38.322 -12.915 -18.950 1.00 55.94 188 ARG A C 1
ATOM 1527 O O . ARG A 1 188 ? 39.181 -13.241 -18.133 1.00 55.94 188 ARG A O 1
ATOM 1534 N N . ARG A 1 189 ? 38.527 -11.935 -19.834 1.00 63.06 189 ARG A N 1
ATOM 1535 C CA . ARG A 1 189 ? 39.606 -10.959 -19.663 1.00 63.06 189 ARG A CA 1
ATOM 1536 C C . ARG A 1 189 ? 39.364 -10.288 -18.313 1.00 63.06 189 ARG A C 1
ATOM 1538 O O . ARG A 1 189 ? 38.264 -9.796 -18.067 1.00 63.06 189 ARG A O 1
ATOM 1545 N N . LYS A 1 190 ? 40.359 -10.314 -17.421 1.00 60.28 190 LYS A N 1
ATOM 1546 C CA . LYS A 1 190 ? 40.308 -9.590 -16.145 1.00 60.28 190 LYS A CA 1
ATOM 1547 C C . LYS A 1 190 ? 40.173 -8.100 -16.467 1.00 60.28 190 LYS A C 1
ATOM 1549 O O . LYS A 1 190 ? 41.162 -7.441 -16.777 1.00 60.28 190 LYS A O 1
ATOM 1554 N N . ALA A 1 191 ? 38.947 -7.588 -16.459 1.00 56.91 191 ALA A N 1
ATOM 1555 C CA . ALA A 1 191 ? 38.680 -6.167 -16.576 1.00 56.91 191 ALA A CA 1
ATOM 1556 C C . ALA A 1 191 ? 39.249 -5.493 -15.323 1.00 56.91 191 ALA A C 1
ATOM 1558 O O . ALA A 1 191 ? 38.672 -5.582 -14.242 1.00 56.91 191 ALA A O 1
ATOM 1559 N N . LYS A 1 192 ? 40.419 -4.859 -15.441 1.00 62.66 192 LYS A N 1
ATOM 1560 C CA . LYS A 1 192 ? 40.853 -3.887 -14.437 1.00 62.66 192 LYS A CA 1
ATOM 1561 C C . LYS A 1 192 ? 39.900 -2.700 -14.554 1.00 62.66 192 LYS A C 1
ATOM 1563 O O . LYS A 1 192 ? 39.901 -2.018 -15.576 1.00 62.66 192 LYS A O 1
ATOM 1568 N N . ALA A 1 193 ? 39.074 -2.484 -13.534 1.00 59.56 193 ALA A N 1
ATOM 1569 C CA . ALA A 1 193 ? 38.229 -1.305 -13.436 1.00 59.56 193 ALA A CA 1
ATOM 1570 C C . ALA A 1 193 ? 39.126 -0.057 -13.418 1.00 59.56 193 ALA A C 1
ATOM 1572 O O . ALA A 1 193 ? 39.791 0.229 -12.423 1.00 59.56 193 ALA A O 1
ATOM 1573 N N . ARG A 1 194 ? 39.183 0.683 -14.530 1.00 59.09 194 ARG A N 1
ATOM 1574 C CA . ARG A 1 194 ? 39.693 2.055 -14.515 1.00 59.09 194 ARG A CA 1
ATOM 1575 C C . ARG A 1 194 ? 38.556 2.935 -14.015 1.00 59.09 194 ARG A C 1
ATOM 1577 O O . ARG A 1 194 ? 37.621 3.224 -14.753 1.00 59.09 194 ARG A O 1
ATOM 1584 N N . ARG A 1 195 ? 38.625 3.310 -12.739 1.00 57.19 195 ARG A N 1
ATOM 1585 C CA . ARG A 1 195 ? 37.782 4.357 -12.154 1.00 57.19 195 ARG A CA 1
ATOM 1586 C C . ARG A 1 195 ? 38.073 5.647 -12.935 1.00 57.19 195 ARG A C 1
ATOM 1588 O O . ARG A 1 195 ? 39.238 6.018 -13.078 1.00 57.19 195 ARG A O 1
ATOM 1595 N N . GLY A 1 196 ? 37.044 6.266 -13.513 1.00 55.41 196 GLY A N 1
ATOM 1596 C CA . GLY A 1 196 ? 37.177 7.556 -14.192 1.00 55.41 196 GLY A CA 1
ATOM 1597 C C . GLY A 1 196 ? 37.767 8.607 -13.248 1.00 55.41 196 GLY A C 1
ATOM 1598 O O . GLY A 1 196 ? 37.557 8.535 -12.036 1.00 55.41 196 GLY A O 1
ATOM 1599 N N . LYS A 1 197 ? 38.534 9.559 -13.795 1.00 62.66 197 LYS A N 1
ATOM 1600 C CA . LYS A 1 197 ? 39.051 10.699 -13.025 1.00 62.66 197 LYS A CA 1
ATOM 1601 C C . LYS A 1 197 ? 37.867 11.449 -12.388 1.00 62.66 197 LYS A C 1
ATOM 1603 O O . LYS A 1 197 ? 36.929 11.766 -13.120 1.00 62.66 197 LYS A O 1
ATOM 1608 N N . PRO A 1 198 ? 37.888 11.740 -11.077 1.00 52.34 198 PRO A N 1
ATOM 1609 C CA . PRO A 1 198 ? 36.858 12.566 -10.464 1.00 52.34 198 PRO A CA 1
ATOM 1610 C C . PRO A 1 198 ? 36.888 13.970 -11.080 1.00 52.34 198 PRO A C 1
ATOM 1612 O O . PRO A 1 198 ? 37.957 14.538 -11.316 1.00 52.34 198 PRO A O 1
ATOM 1615 N N . GLY A 1 199 ? 35.701 14.493 -11.392 1.00 52.88 199 GLY A N 1
ATOM 1616 C CA . GLY A 1 199 ? 35.516 15.839 -11.922 1.00 52.88 199 GLY A CA 1
ATOM 1617 C C . GLY A 1 199 ? 36.017 16.893 -10.935 1.00 52.88 199 GLY A C 1
ATOM 1618 O O . GLY A 1 199 ? 35.818 16.781 -9.729 1.00 52.88 199 GLY A O 1
ATOM 1619 N N . ARG A 1 200 ? 36.692 17.911 -11.470 1.00 56.81 200 ARG A N 1
ATOM 1620 C CA . ARG A 1 200 ? 37.230 19.065 -10.743 1.00 56.81 200 ARG A CA 1
ATOM 1621 C C . ARG A 1 200 ? 36.079 19.827 -10.067 1.00 56.81 200 ARG A C 1
ATOM 1623 O O . ARG A 1 200 ? 35.278 20.444 -10.763 1.00 56.81 200 ARG A O 1
ATOM 1630 N N . GLN A 1 201 ? 35.988 19.780 -8.739 1.00 57.56 201 GLN A N 1
ATOM 1631 C CA . GLN A 1 201 ? 35.084 20.649 -7.979 1.00 57.56 201 GLN A CA 1
ATOM 1632 C C . GLN A 1 201 ? 35.589 22.099 -8.068 1.00 57.56 201 GLN A C 1
ATOM 1634 O O . GLN A 1 201 ? 36.790 22.347 -7.951 1.00 57.56 201 GLN A O 1
ATOM 1639 N N . LYS A 1 202 ? 34.682 23.049 -8.330 1.00 56.00 202 LYS A N 1
ATOM 1640 C CA . LYS A 1 202 ? 34.961 24.488 -8.211 1.00 56.00 202 LYS A CA 1
ATOM 1641 C C . LYS A 1 202 ? 35.082 24.834 -6.724 1.00 56.00 202 LYS A C 1
ATOM 1643 O O . LYS A 1 202 ? 34.255 24.386 -5.935 1.00 56.00 202 LYS A O 1
ATOM 1648 N N . SER A 1 203 ? 36.110 25.596 -6.363 1.00 56.06 203 SER A N 1
ATOM 1649 C CA . SER A 1 203 ? 36.283 26.144 -5.016 1.00 56.06 203 SER A CA 1
ATOM 1650 C C . SER A 1 203 ? 35.200 27.191 -4.712 1.00 56.06 203 SER A C 1
ATOM 1652 O O . SER A 1 203 ? 34.781 27.887 -5.644 1.00 56.06 203 SER A O 1
ATOM 1654 N N . PRO A 1 204 ? 34.754 27.322 -3.449 1.00 56.34 204 PRO A N 1
ATOM 1655 C CA . PRO A 1 204 ? 33.868 28.407 -3.037 1.00 56.34 204 PRO A CA 1
ATOM 1656 C C . PRO A 1 204 ? 34.591 29.747 -3.206 1.00 56.34 204 PRO A C 1
ATOM 1658 O O . PRO A 1 204 ? 35.799 29.821 -2.985 1.00 56.34 204 PRO A O 1
ATOM 1661 N N . GLN A 1 205 ? 33.866 30.769 -3.653 1.00 58.00 205 GLN A N 1
ATOM 1662 C CA . GLN A 1 205 ? 34.329 32.153 -3.604 1.00 58.00 205 GLN A CA 1
ATOM 1663 C C . GLN A 1 205 ? 34.004 32.703 -2.213 1.00 58.00 205 GLN A C 1
ATOM 1665 O O . GLN A 1 205 ? 32.891 32.474 -1.733 1.00 58.00 205 GLN A O 1
ATOM 1670 N N . ASP A 1 206 ? 34.993 33.354 -1.602 1.00 52.25 206 ASP A N 1
ATOM 1671 C CA . ASP A 1 206 ? 34.850 34.174 -0.394 1.00 52.25 206 ASP A CA 1
ATOM 1672 C C . ASP A 1 206 ? 33.994 35.424 -0.661 1.00 52.25 206 ASP A C 1
ATOM 1674 O O . ASP A 1 206 ? 34.067 35.959 -1.797 1.00 52.25 206 ASP A O 1
#

Secondary structure (DSSP, 8-state):
--GGGS--HHHHHHHHHHHHHHHHHHHHHHHHHHHHHHHHHHHHHHHHHHHHHHHHHHHHHHHHHHHHHH-GGGTT----HHHHHHHHHHHHHHHHHHHHHHHHHHHHHHHHHHHHHHHHHHHHHHHTT---PPPHHHHHHHHHTT----HHHHHHHHHHT-GGGGG--------------PPPPP--------PPPP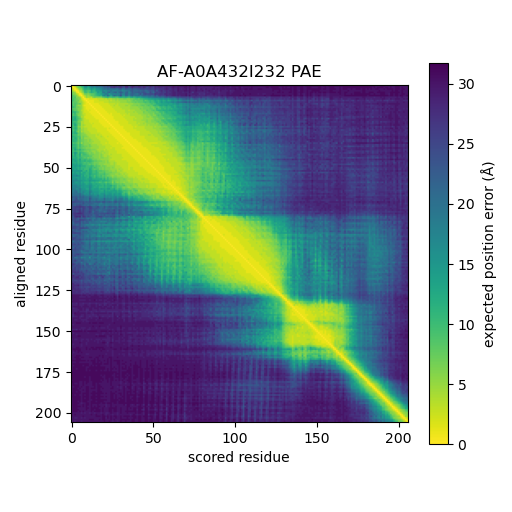P-PPPPP-

Mean predicted aligned error: 19.56 Å

Sequence (206 aa):
DDLLKMPNLPTEIKQFSFLFELQQMHTQKNLSDAAHDEYVKLMRKQQKTIDELDALKDEREQIASDTTSEDPRLKDMKVNRKEEKQLNERIGSMLDTILAQRDEMKGHRREIGRLEAFLRIRTDSERKGYTEQPRLEDIQQRAATGGTLSFEELSRLISSGGLSDLDSRKKEEPSRTARRANPPKTKRRKAKARRGKPGRQKSPQD

Solvent-accessible surface area (backbone atoms only — not comparable to full-atom values): 12558 Å² total; per-residue (Å²): 136,66,75,88,74,51,95,44,71,74,59,50,54,53,52,49,53,51,50,54,50,50,51,54,52,49,54,52,46,54,54,51,51,53,54,47,53,50,50,54,53,50,53,54,49,52,51,50,55,48,55,53,52,50,53,53,47,53,52,51,51,49,53,50,52,51,51,29,67,79,37,67,77,51,68,80,56,79,82,45,75,68,55,53,51,51,50,52,53,50,50,50,53,51,51,53,50,53,52,51,52,53,51,50,52,52,50,51,54,52,50,52,54,49,51,53,51,50,51,50,52,50,53,53,30,53,74,68,70,46,68,85,68,76,54,70,67,59,52,44,53,36,53,70,73,70,50,92,72,52,73,68,55,48,52,48,46,53,74,73,62,38,78,76,56,60,75,63,72,73,76,79,70,80,78,80,72,84,66,82,72,74,75,80,79,75,81,78,73,84,76,76,84,76,78,75,82,80,78,86,77,81,78,85,81,133

pLDDT: mean 80.04, std 17.11, range [37.69, 98.31]

Foldseek 3Di:
DDPVPPDDPVVVVVVVVVVVVVVVVVVVVVVVVVVVVVVVVVVVVVVVVVVVVVVVVVVVVVVVVVVCVVPVVCVPVPDDPVNVVVVVVVVVVVVVVVVVVVVVVVVVVVVVVVVVVVVVVCVVCVVVVNPVDDDLVVLLVCVLVVHDDDPVSVVVVCVPPHNVCSPVPPPPDPPPDPPPPPPDPDDPDPPPDPDDDDDDDDDDDD